Protein 3DCN (pdb70)

Nearest PDB structures (foldseek):
  3dd5-assembly1_A  TM=9.897E-01  e=7.662E-35  Colletotrichum gloeosporioides
  3dea-assembly1_A  TM=1.000E+00  e=1.305E-34  Colletotrichum gloeosporioides
  3dea-assembly2_B  TM=9.891E-01  e=1.230E-34  Colletotrichum gloeosporioides
  1cug-assembly1_A  TM=9.713E-01  e=1.271E-25  Fusarium vanettenii
  1xzc-assembly1_A  TM=9.684E-01  e=2.584E-25  Fusarium vanettenii

GO terms:
  GO:0005576 extracellular region (C, IDA)
  GO:0050525 cutinase activity (F, IDA)

Secondary structure (P-SEA, 3-state):
ccccccccccccccccccccbbbbbbbcccccccccccaaaaaaaaaaaacccccbbbbccccccccccccccccccccaaaaaaaaaaaaaaaaacccbbbbbcccaaaaaaaaaaaaaccaaaaaaccbbbbccccccccccccccccccccbbbbbccccccccccccccccccccccccccaaaaaaaaac

Sequence (195 aa):
DPQSSTRNELETGSSSACPKVIYIFARASTEPGNMGISAGPIVADALERIYGANDVWVQGVGGPYLADLASNFLPDGTSSAAINEARRLFTLANTKCPNAAIVSGGYSQGTAVMAGSISGLSTTIKNQIKGVVLFGYTKNLQNLGRIPNFETSKTEVYCDIADAVCYGTLFILPAHFLYQTDAAVAAPRFLQARI

Radius of gyration: 14.81 Å; Cα contacts (8 Å, |Δi|>4): 423; chains: 1; bounding box: 38×30×38 Å

Foldseek 3Di:
DDFDLAFAQLVPPALVQAAQEEEEEQEAAPADYQQRGALRVLLVVLQCVVRNPSRYRRHGQDDPQPNHDVQCQPPLRHDPSSLVSVLVSLVSCCVSPVNHQYEYEYARSRLSSVLSNLLPDDPSSLVSHQAYEYHLNLCCVVCVNDRHPHDPLRYYYHDDPVRCSNPPDRDDRDPDDDCRCVSNPVRSVSRVVRD

Solvent-accessible surface area: 8174 Å² total

CATH classification: 3.40.50.1820

Organism: Colletotrichum gloeosporioides (NCBI:txid474922)

B-factor: mean 21.36, std 6.57, range [8.34, 42.8]

InterPro domains:
  IPR000675 Cutinase/acetylxylan esterase [PF01083] (45-222)
  IPR000675 Cutinase/acetylxylan esterase [SM01110] (44-223)
  IPR011150 Cutinase, monofunctional [PR00129] (66-76)
  IPR011150 Cutinase, monofunctional [PR00129] (84-101)
  IPR011150 Cutinase, monofunctional [PR00129] (102-122)
  IPR011150 Cutinase, monofunctional [PR00129] (123-142)
  IPR011150 Cutinase, monofunctional [PR00129] (185-210)
  IPR011150 Cutinase, monofunctional [PTHR48250] (20-223)
  IPR029058 Alpha/Beta hydrolase fold [G3DSA:3.40.50.1820] (25-224)
  IPR029058 Alpha/Beta hydrolase fold [SSF53474] (34-223)
  IPR043579 Cutinase, aspartate and histidine active sites [PS00931] (187-204)
  IPR043580 Cutinase, serine active site [PS00155] (126-138)

Structure (mmCIF, N/CA/C/O backbone):
data_3DCN
#
_entry.id   3DCN
#
_cell.length_a   60.00
_cell.length_b   60.00
_cell.length_c   86.41
_cell.angle_alpha   90.00
_cell.angle_beta   90.00
_cell.angle_gamma   90.00
#
_symmetry.space_group_name_H-M   'P 41 21 2'
#
loop_
_entity.id
_entity.type
_entity.pdbx_description
1 polymer Cutinase
2 water water
#
loop_
_atom_site.group_PDB
_atom_site.id
_atom_site.type_symbol
_atom_site.label_atom_id
_atom_site.label_alt_id
_atom_site.label_comp_id
_atom_site.label_asym_id
_atom_site.label_entity_id
_atom_site.label_seq_id
_atom_site.pdbx_PDB_ins_code
_atom_site.Cartn_x
_atom_site.Cartn_y
_atom_site.Cartn_z
_atom_site.occupancy
_atom_site.B_iso_or_equiv
_atom_site.auth_seq_id
_atom_site.auth_comp_id
_atom_site.auth_asym_id
_atom_site.auth_atom_id
_atom_site.pdbx_PDB_model_num
ATOM 1 N N . ASP A 1 6 ? 3.179 -24.622 18.058 1.00 21.93 29 ASP A N 1
ATOM 2 C CA . ASP A 1 6 ? 4.399 -23.751 17.967 1.00 22.98 29 ASP A CA 1
ATOM 3 C C . ASP A 1 6 ? 4.094 -22.292 17.616 1.00 23.28 29 ASP A C 1
ATOM 4 O O . ASP A 1 6 ? 3.320 -22.046 16.691 1.00 21.13 29 ASP A O 1
ATOM 9 N N . PRO A 1 7 ? 4.777 -21.331 18.290 1.00 23.54 30 PRO A N 1
ATOM 10 C CA . PRO A 1 7 ? 4.671 -19.944 17.873 1.00 24.83 30 PRO A CA 1
ATOM 11 C C . PRO A 1 7 ? 4.987 -19.795 16.378 1.00 25.51 30 PRO A C 1
ATOM 12 O O . PRO A 1 7 ? 5.872 -20.482 15.874 1.00 25.97 30 PRO A O 1
ATOM 16 N N . GLN A 1 8 ? 4.241 -18.953 15.667 1.00 25.01 31 GLN A N 1
ATOM 17 C CA . GLN A 1 8 ? 4.498 -18.734 14.243 1.00 26.06 31 GLN A CA 1
ATOM 18 C C . GLN A 1 8 ? 5.112 -17.348 14.100 1.00 26.37 31 GLN A C 1
ATOM 19 O O . GLN A 1 8 ? 4.476 -16.335 14.397 1.00 29.40 31 GLN A O 1
ATOM 25 N N . SER A 1 9 ? 6.372 -17.282 13.730 1.00 24.79 32 SER A N 1
ATOM 26 C CA . SER A 1 9 ? 7.005 -15.972 13.646 1.00 23.46 32 SER A CA 1
ATOM 27 C C . SER A 1 9 ? 7.290 -15.737 12.183 1.00 21.05 32 SER A C 1
ATOM 28 O O . SER A 1 9 ? 8.152 -16.413 11.605 1.00 19.36 32 SER A O 1
ATOM 31 N N . SER A 1 10 ? 6.498 -14.854 11.575 1.00 17.36 33 SER A N 1
ATOM 32 C CA . SER A 1 10 ? 6.714 -14.485 10.185 1.00 18.09 33 SER A CA 1
ATOM 33 C C . SER A 1 10 ? 7.967 -13.608 9.985 1.00 17.46 33 SER A C 1
ATOM 34 O O . SER A 1 10 ? 8.359 -13.379 8.869 1.00 17.24 33 SER A O 1
ATOM 37 N N . THR A 1 11 ? 8.579 -13.105 11.057 1.00 18.09 34 THR A N 1
ATOM 38 C CA . THR A 1 11 ? 9.814 -12.308 10.890 1.00 19.81 34 THR A CA 1
ATOM 39 C C . THR A 1 11 ? 10.868 -12.938 11.771 1.00 20.79 34 THR A C 1
ATOM 40 O O . THR A 1 11 ? 10.693 -13.062 13.015 1.00 20.73 34 THR A O 1
ATOM 44 N N . ARG A 1 12 ? 11.922 -13.406 11.116 1.00 19.93 35 ARG A N 1
ATOM 45 C CA . ARG A 1 12 ? 13.018 -14.071 11.815 1.00 20.06 35 ARG A CA 1
ATOM 46 C C . ARG A 1 12 ? 14.286 -13.400 11.341 1.00 21.19 35 ARG A C 1
ATOM 47 O O . ARG A 1 12 ? 14.546 -13.285 10.123 1.00 20.07 35 ARG A O 1
ATOM 55 N N . ASN A 1 13 ? 15.064 -12.919 12.306 1.00 21.50 36 ASN A N 1
ATOM 56 C CA . ASN A 1 13 ? 16.268 -12.145 11.981 1.00 22.37 36 ASN A CA 1
ATOM 57 C C . ASN A 1 13 ? 17.533 -12.573 12.755 1.00 23.10 36 ASN A C 1
ATOM 58 O O . ASN A 1 13 ? 18.400 -11.760 13.066 1.00 22.65 36 ASN A O 1
ATOM 63 N N . GLU A 1 14 ? 17.630 -13.872 13.014 1.00 24.52 37 GLU A N 1
ATOM 64 C CA . GLU A 1 14 ? 18.641 -14.451 13.902 1.00 24.53 37 GLU A CA 1
ATOM 65 C C . GLU A 1 14 ? 20.079 -14.452 13.367 1.00 24.65 37 GLU A C 1
ATOM 66 O O . GLU A 1 14 ? 21.028 -14.530 14.162 1.00 25.52 37 GLU A O 1
ATOM 72 N N . LEU A 1 15 ? 20.236 -14.373 12.040 1.00 23.05 38 LEU A N 1
ATOM 73 C CA . LEU A 1 15 ? 21.514 -14.127 11.412 1.00 22.22 38 LEU A CA 1
ATOM 74 C C . LEU A 1 15 ? 21.916 -12.672 11.508 1.00 24.23 38 LEU A C 1
ATOM 75 O O . LEU A 1 15 ? 23.063 -12.357 11.829 1.00 24.04 38 LEU A O 1
ATOM 80 N N . GLU A 1 16 ? 20.975 -11.793 11.153 1.00 25.02 39 GLU A N 1
ATOM 81 C CA . GLU A 1 16 ? 21.121 -10.348 11.258 1.00 27.22 39 GLU A CA 1
ATOM 82 C C . GLU A 1 16 ? 21.626 -9.908 12.647 1.00 26.68 39 GLU A C 1
ATOM 83 O O . GLU A 1 16 ? 22.581 -9.144 12.767 1.00 27.38 39 GLU A O 1
ATOM 89 N N . THR A 1 17 ? 20.986 -10.424 13.685 1.00 27.40 40 THR A N 1
ATOM 90 C CA . THR A 1 17 ? 21.259 -10.017 15.056 1.00 28.28 40 THR A CA 1
ATOM 91 C C . THR A 1 17 ? 22.255 -10.947 15.753 1.00 28.78 40 THR A C 1
ATOM 92 O O . THR A 1 17 ? 22.754 -10.628 16.822 1.00 29.00 40 THR A O 1
ATOM 96 N N . GLY A 1 18 ? 22.552 -12.083 15.137 1.00 27.50 41 GLY A N 1
ATOM 97 C CA . GLY A 1 18 ? 23.502 -13.036 15.701 1.00 27.17 41 GLY A CA 1
ATOM 98 C C . GLY A 1 18 ? 24.926 -12.522 15.869 1.00 26.97 41 GLY A C 1
ATOM 99 O O . GLY A 1 18 ? 25.426 -11.732 15.071 1.00 26.39 41 GLY A O 1
ATOM 100 N N . SER A 1 19 ? 25.568 -13.016 16.914 1.00 27.23 42 SER A N 1
ATOM 101 C CA . SER A 1 19 ? 26.906 -12.634 17.311 1.00 28.08 42 SER A CA 1
ATOM 102 C C . SER A 1 19 ? 27.912 -13.688 16.814 1.00 28.24 42 SER A C 1
ATOM 103 O O . SER A 1 19 ? 27.713 -14.880 17.028 1.00 27.69 42 SER A O 1
ATOM 106 N N . SER A 1 20 ? 28.971 -13.235 16.140 1.00 28.74 43 SER A N 1
ATOM 107 C CA . SER 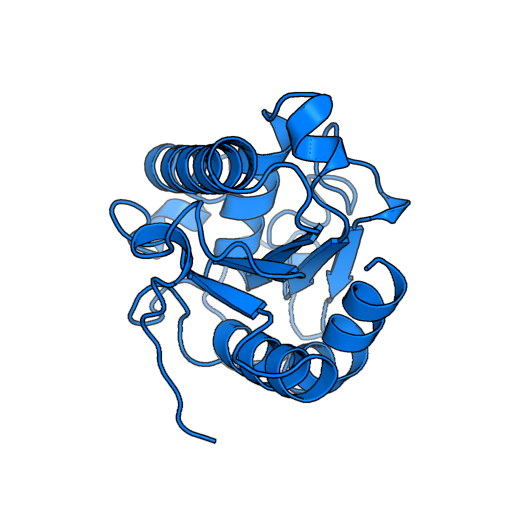A 1 20 ? 30.081 -14.105 15.719 1.00 30.72 43 SER A CA 1
ATOM 108 C C . SER A 1 20 ? 30.804 -14.746 16.907 1.00 31.10 43 SER A C 1
ATOM 109 O O . SER A 1 20 ? 31.723 -15.546 16.725 1.00 31.90 43 SER A O 1
ATOM 112 N N . SER A 1 21 ? 30.379 -14.388 18.119 1.00 32.03 44 SER A N 1
ATOM 113 C CA . SER A 1 21 ? 30.833 -15.065 19.332 1.00 32.73 44 SER A CA 1
ATOM 114 C C . SER A 1 21 ? 29.900 -16.209 19.719 1.00 32.36 44 SER A C 1
ATOM 115 O O . SER A 1 21 ? 30.262 -17.036 20.541 1.00 35.12 44 SER A O 1
ATOM 118 N N . ALA A 1 22 ? 28.703 -16.265 19.139 1.00 31.49 45 ALA A N 1
ATOM 119 C CA . ALA A 1 22 ? 27.761 -17.365 19.430 1.00 29.85 45 ALA A CA 1
ATOM 120 C C . ALA A 1 22 ? 27.262 -18.124 18.181 1.00 28.51 45 ALA A C 1
ATOM 121 O O . ALA A 1 22 ? 26.106 -18.519 18.132 1.00 29.33 45 ALA A O 1
ATOM 123 N N . CYS A 1 23 ? 28.134 -18.365 17.209 1.00 27.45 46 CYS A N 1
ATOM 124 C CA . CYS A 1 23 ? 27.758 -19.116 15.996 1.00 26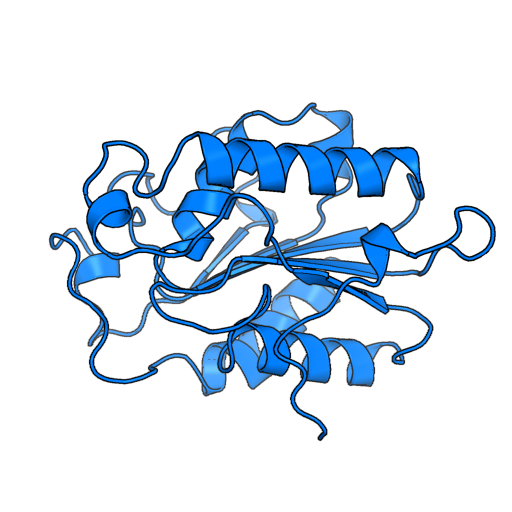.55 46 CYS A CA 1
ATOM 125 C C . CYS A 1 23 ? 27.066 -20.456 16.277 1.00 26.32 46 CYS A C 1
ATOM 126 O O . CYS A 1 23 ? 27.598 -21.295 17.042 1.00 26.78 46 CYS A O 1
ATOM 129 N N . PRO A 1 24 ? 25.910 -20.676 15.625 1.00 24.79 47 PRO A N 1
ATOM 130 C CA . PRO A 1 24 ? 25.111 -21.886 15.783 1.00 24.38 47 PRO A CA 1
ATOM 131 C C . PRO A 1 24 ? 25.669 -23.008 14.897 1.00 25.26 47 PRO A C 1
ATOM 132 O O . PRO A 1 24 ? 26.527 -22.720 14.033 1.00 24.56 47 PRO A O 1
ATOM 136 N N . LYS A 1 25 ? 25.182 -24.246 15.090 1.00 23.45 48 LYS A N 1
ATOM 137 C CA . LYS A 1 25 ? 25.525 -25.352 14.214 1.00 24.47 48 LYS A CA 1
ATOM 138 C C . LYS A 1 25 ? 24.919 -25.155 12.812 1.00 24.11 48 LYS A C 1
ATOM 139 O O . LYS A 1 25 ? 25.569 -25.468 11.797 1.00 22.95 48 LYS A O 1
ATOM 145 N N . VAL A 1 26 ? 23.684 -24.649 12.777 1.00 23.08 49 VAL A N 1
ATOM 146 C CA . VAL A 1 26 ? 22.929 -24.487 11.527 1.00 22.68 49 VAL A CA 1
ATOM 147 C C . VAL A 1 26 ? 22.456 -23.043 11.374 1.00 22.95 49 VAL A C 1
ATOM 148 O O . VAL A 1 26 ? 21.959 -22.448 12.319 1.00 24.59 49 VAL A O 1
ATOM 152 N N . ILE A 1 27 ? 22.647 -22.473 10.182 1.00 22.54 50 ILE A N 1
ATOM 153 C CA . ILE A 1 27 ? 22.035 -21.215 9.801 1.00 20.87 50 ILE A CA 1
ATOM 154 C C . ILE A 1 27 ? 20.987 -21.536 8.712 1.00 20.31 50 ILE A C 1
ATOM 155 O O . ILE A 1 27 ? 21.329 -22.163 7.695 1.00 17.80 50 ILE A O 1
ATOM 160 N N . TYR A 1 28 ? 19.719 -21.145 8.943 1.00 18.46 51 TYR A N 1
ATOM 161 C CA . TYR A 1 28 ? 18.637 -21.489 8.019 1.00 17.39 51 TYR A CA 1
ATOM 162 C C . TYR A 1 28 ? 18.061 -20.225 7.393 1.00 16.86 51 TYR A C 1
ATOM 163 O O . TYR A 1 28 ? 17.416 -19.401 8.072 1.00 14.61 51 TYR A O 1
ATOM 172 N N . ILE A 1 29 ? 18.331 -20.061 6.103 1.00 14.74 52 ILE A N 1
ATOM 173 C CA . ILE A 1 29 ? 17.857 -18.877 5.397 1.00 14.66 52 ILE A CA 1
ATOM 174 C C . ILE A 1 29 ? 16.663 -19.192 4.483 1.00 13.60 52 ILE A C 1
ATOM 175 O O . ILE A 1 29 ? 16.752 -20.107 3.681 1.00 14.58 52 ILE A O 1
ATOM 180 N N . PHE A 1 30 ? 15.598 -18.372 4.510 1.00 12.98 53 PHE A N 1
ATOM 181 C CA . PHE A 1 30 ? 14.376 -18.703 3.776 1.00 13.80 53 PHE A CA 1
ATOM 182 C C . PHE A 1 30 ? 13.755 -17.495 3.049 1.00 13.78 53 PHE A C 1
ATOM 183 O O . PHE A 1 30 ? 13.677 -16.418 3.617 1.00 12.38 53 PHE A O 1
ATOM 191 N N . ALA A 1 31 ? 13.360 -17.709 1.784 1.00 11.29 54 ALA A N 1
ATOM 192 C CA . ALA A 1 31 ? 12.640 -16.727 0.978 1.00 11.67 54 ALA A CA 1
ATOM 193 C C . ALA A 1 31 ? 11.188 -17.138 0.724 1.00 12.50 54 ALA A C 1
ATOM 194 O O . ALA A 1 31 ? 10.880 -18.192 0.111 1.00 11.38 54 ALA A O 1
ATOM 196 N N . ARG A 1 32 ? 10.276 -16.271 1.170 1.00 12.82 55 ARG A N 1
ATOM 197 C CA . ARG A 1 32 ? 8.848 -16.585 1.181 1.00 12.19 55 ARG A CA 1
ATOM 198 C C . ARG A 1 32 ? 8.192 -16.426 -0.207 1.00 14.32 55 ARG A C 1
ATOM 199 O O . ARG A 1 32 ? 8.801 -15.921 -1.169 1.00 13.87 55 ARG A O 1
ATOM 207 N N . ALA A 1 33 ? 6.929 -16.824 -0.278 1.00 13.63 56 ALA A N 1
ATOM 208 C CA . ALA A 1 33 ? 6.144 -16.705 -1.498 1.00 15.05 56 ALA A CA 1
ATOM 209 C C . ALA A 1 33 ? 5.534 -15.302 -1.607 1.00 15.21 56 ALA A C 1
ATOM 210 O O . ALA A 1 33 ? 5.497 -14.561 -0.614 1.00 15.73 56 ALA A O 1
ATOM 212 N N . SER A 1 34 ? 5.112 -14.932 -2.824 1.00 15.37 57 SER A N 1
ATOM 213 C CA . SER A 1 34 ? 4.339 -13.709 -3.087 1.00 16.67 57 SER A CA 1
ATOM 214 C C . SER A 1 34 ? 3.197 -13.512 -2.102 1.00 16.98 57 SER A C 1
ATOM 215 O O . SER A 1 34 ? 2.382 -14.448 -1.864 1.00 16.06 57 SER A O 1
ATOM 218 N N . THR A 1 35 ? 3.128 -12.299 -1.544 1.00 19.27 58 THR A N 1
ATOM 219 C CA . THR A 1 35 ? 2.019 -11.854 -0.632 1.00 17.82 58 THR A CA 1
ATOM 220 C C . THR A 1 35 ? 2.180 -12.260 0.822 1.00 17.28 58 THR A C 1
ATOM 221 O O . THR A 1 35 ? 1.453 -11.748 1.692 1.00 16.26 58 THR A O 1
ATOM 225 N N . GLU A 1 36 ? 3.113 -13.173 1.098 1.00 14.07 59 GLU A N 1
ATOM 226 C CA . GLU A 1 36 ? 3.368 -13.593 2.457 1.00 15.19 59 GLU A CA 1
ATOM 227 C C . GLU A 1 36 ? 3.986 -12.485 3.279 1.00 14.49 59 GLU A C 1
ATOM 228 O O . GLU A 1 36 ? 4.861 -11.748 2.763 1.00 15.29 59 GLU A O 1
ATOM 234 N N . PRO A 1 37 ? 3.547 -12.369 4.560 1.00 16.28 60 PRO A N 1
ATOM 235 C CA . PRO A 1 37 ? 4.068 -11.382 5.527 1.00 17.41 60 PRO A CA 1
ATOM 236 C C . PRO A 1 37 ? 5.478 -11.652 6.043 1.00 17.01 60 PRO A C 1
ATOM 237 O O . PRO A 1 37 ? 5.985 -12.775 5.951 1.00 16.87 60 PRO A O 1
ATOM 241 N N . GLY A 1 38 ? 6.117 -10.597 6.562 1.00 18.08 61 GLY A N 1
ATOM 242 C CA . GLY A 1 38 ? 7.409 -10.723 7.185 1.00 15.91 61 GLY A CA 1
ATOM 243 C C . GLY A 1 38 ? 8.494 -11.072 6.191 1.00 15.89 61 GLY A C 1
ATOM 244 O O . GLY A 1 38 ? 8.444 -10.644 5.051 1.00 17.28 61 GLY A O 1
ATOM 245 N N . ASN A 1 39 ? 9.474 -11.835 6.651 1.00 15.91 62 ASN A N 1
ATOM 246 C CA . ASN A 1 39 ? 10.602 -12.300 5.816 1.00 16.07 62 ASN A CA 1
ATOM 247 C C . ASN A 1 39 ? 10.633 -13.832 5.759 1.00 15.85 62 ASN A C 1
ATOM 248 O O . ASN A 1 39 ? 11.357 -14.424 4.950 1.00 16.55 62 ASN A O 1
ATOM 253 N N . MET A 1 40 ? 9.740 -14.456 6.539 1.00 15.52 63 MET A N 1
ATOM 254 C CA . MET A 1 40 ? 9.556 -15.912 6.507 1.00 14.69 63 MET A CA 1
ATOM 255 C C . MET A 1 40 ? 8.245 -16.360 5.861 1.00 14.20 63 MET A C 1
ATOM 256 O O . MET A 1 40 ? 8.113 -17.524 5.494 1.00 14.56 63 MET A O 1
ATOM 261 N N . GLY A 1 41 ? 7.279 -15.453 5.726 1.00 15.04 64 GLY A N 1
ATOM 262 C CA . GLY A 1 41 ? 5.938 -15.894 5.368 1.00 16.04 64 GLY A CA 1
ATOM 263 C C . GLY A 1 41 ? 5.319 -16.714 6.510 1.00 16.57 64 GLY A C 1
ATOM 264 O O . GLY A 1 41 ? 5.801 -16.686 7.664 1.00 18.71 64 GLY A O 1
ATOM 265 N N . ILE A 1 42 ? 4.282 -17.458 6.186 1.00 16.61 65 ILE A N 1
ATOM 266 C CA . ILE A 1 42 ? 3.466 -18.164 7.181 1.00 18.86 65 ILE A CA 1
ATOM 267 C C . ILE A 1 42 ? 3.126 -19.603 6.813 1.00 18.62 65 ILE A C 1
ATOM 268 O O . ILE A 1 42 ? 2.238 -20.235 7.425 1.00 19.98 65 ILE A O 1
ATOM 273 N N . SER A 1 43 ? 3.819 -20.146 5.816 1.00 17.54 66 SER A N 1
ATOM 274 C CA . SER A 1 43 ? 3.575 -21.514 5.427 1.00 15.86 66 SER A CA 1
ATOM 275 C C . SER A 1 43 ? 4.904 -22.321 5.493 1.00 14.93 66 SER A C 1
ATOM 276 O O . SER A 1 43 ? 5.396 -22.629 6.570 1.00 13.57 66 SER A O 1
ATOM 279 N N . ALA A 1 44 ? 5.496 -22.632 4.354 1.00 12.07 67 ALA A N 1
ATOM 280 C CA . ALA A 1 44 ? 6.695 -23.491 4.333 1.00 13.53 67 ALA A CA 1
ATOM 281 C C . ALA A 1 44 ? 7.871 -22.971 5.218 1.00 13.66 67 ALA A C 1
ATOM 282 O O . ALA A 1 44 ? 8.546 -23.731 5.958 1.00 13.77 67 ALA A O 1
ATOM 284 N N . GLY A 1 45 ? 8.092 -21.663 5.173 1.00 14.61 68 GLY A N 1
ATOM 285 C CA . GLY A 1 45 ? 9.129 -20.976 5.964 1.00 14.81 68 GLY A CA 1
ATOM 286 C C . GLY A 1 45 ? 9.173 -21.389 7.434 1.00 15.97 68 GLY A C 1
ATOM 287 O O . GLY A 1 45 ? 10.161 -21.976 7.892 1.00 16.25 68 GLY A O 1
ATOM 288 N N . PRO A 1 46 ? 8.144 -21.040 8.193 1.00 17.08 69 PRO A N 1
ATOM 289 C CA . PRO A 1 46 ? 8.111 -21.465 9.595 1.00 18.03 69 PRO A CA 1
ATOM 290 C C . PRO A 1 46 ? 7.938 -22.954 9.857 1.00 18.04 69 PRO A C 1
ATOM 291 O O . PRO A 1 46 ? 8.409 -23.433 10.900 1.00 18.36 69 PRO A O 1
ATOM 295 N N . ILE A 1 47 ? 7.277 -23.680 8.948 1.00 19.25 70 ILE A N 1
ATOM 296 C CA . ILE A 1 47 ? 7.132 -25.124 9.101 1.00 18.78 70 ILE A CA 1
ATOM 297 C C . ILE A 1 47 ? 8.499 -25.767 9.097 1.00 18.81 70 ILE A C 1
ATOM 298 O O . ILE A 1 47 ? 8.816 -26.586 10.000 1.00 18.51 70 ILE A O 1
ATOM 303 N N . VAL A 1 48 ? 9.319 -25.393 8.097 1.00 18.83 71 VAL A N 1
ATOM 304 C CA . VAL A 1 48 ? 10.708 -25.821 8.049 1.00 18.43 71 VAL A CA 1
ATOM 305 C C . VAL A 1 48 ? 11.489 -25.296 9.232 1.00 19.22 71 VAL A C 1
ATOM 306 O O . VAL A 1 48 ? 12.250 -26.057 9.824 1.00 20.40 71 VAL A O 1
ATOM 310 N N . ALA A 1 49 ? 11.283 -24.039 9.613 1.00 20.09 72 ALA A N 1
ATOM 311 C CA . ALA A 1 49 ? 11.952 -23.441 10.814 1.00 21.01 72 ALA A CA 1
ATOM 312 C C . ALA A 1 49 ? 11.712 -24.266 12.066 1.00 23.00 72 ALA A C 1
AT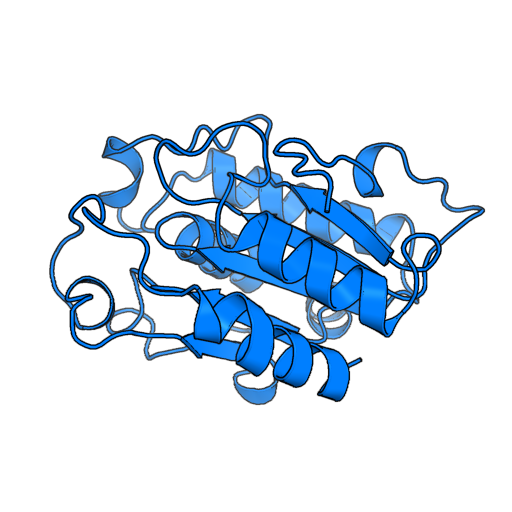OM 313 O O . ALA A 1 49 ? 12.663 -24.653 12.761 1.00 24.77 72 ALA A O 1
ATOM 315 N N . ASP A 1 50 ? 10.440 -24.546 12.328 1.00 25.38 73 ASP A N 1
ATOM 316 C CA . ASP A 1 50 ? 10.028 -25.372 13.482 1.00 27.15 73 ASP A CA 1
ATOM 317 C C . ASP A 1 50 ? 10.626 -26.776 13.424 1.00 27.20 73 ASP A C 1
ATOM 318 O O . ASP A 1 50 ? 11.204 -27.247 14.408 1.00 27.52 73 ASP A O 1
ATOM 323 N N . ALA A 1 51 ? 10.516 -27.411 12.258 1.00 27.68 74 ALA A N 1
ATOM 324 C CA . ALA A 1 51 ? 10.996 -28.771 12.036 1.00 28.58 74 ALA A CA 1
ATOM 325 C C . ALA A 1 51 ? 12.486 -28.931 12.310 1.00 28.55 74 ALA A C 1
ATOM 326 O O . ALA A 1 51 ? 12.879 -29.896 12.960 1.00 28.02 74 ALA A O 1
ATOM 328 N N . LEU A 1 52 ? 13.299 -27.974 11.829 1.00 29.17 75 LEU A N 1
ATOM 329 C CA . LEU A 1 52 ? 14.742 -27.929 12.104 1.00 29.25 75 LEU A CA 1
ATOM 330 C C . LEU A 1 52 ? 15.092 -27.613 13.566 1.00 29.94 75 LEU A C 1
ATOM 331 O O . LEU A 1 52 ? 16.033 -28.187 14.107 1.00 29.18 75 LEU A O 1
ATOM 336 N N . GLU A 1 53 ? 14.359 -26.687 14.177 1.00 31.04 76 GLU A N 1
ATOM 337 C CA . GLU A 1 53 ? 14.624 -26.263 15.565 1.00 32.84 76 GLU A CA 1
ATOM 338 C C . GLU A 1 53 ? 14.327 -27.376 16.550 1.00 33.48 76 GLU A C 1
ATOM 339 O O . GLU A 1 53 ? 14.865 -27.384 17.653 1.00 34.63 76 GLU A O 1
ATOM 345 N N . ARG A 1 54 ? 13.501 -28.330 16.134 1.00 35.04 77 ARG A N 1
ATOM 346 C CA . ARG A 1 54 ? 13.182 -29.478 16.960 1.00 37.07 77 ARG A CA 1
ATOM 347 C C . ARG A 1 54 ? 14.064 -30.686 16.636 1.00 37.96 77 ARG A C 1
ATOM 348 O O . ARG A 1 54 ? 14.070 -31.677 17.380 1.00 38.55 77 ARG A O 1
ATOM 356 N N . ILE A 1 55 ? 14.795 -30.617 15.522 1.00 38.14 78 ILE A N 1
ATOM 357 C CA . ILE A 1 55 ? 15.861 -31.586 15.276 1.00 37.97 78 ILE A CA 1
ATOM 358 C C . ILE A 1 55 ? 17.132 -31.205 16.067 1.00 37.77 78 ILE A C 1
ATOM 359 O O . ILE A 1 55 ? 17.761 -32.081 16.649 1.00 38.53 78 ILE A O 1
ATOM 364 N N . TYR A 1 56 ? 17.467 -29.912 16.132 1.00 37.36 79 TYR A N 1
ATOM 365 C CA . TYR A 1 56 ? 18.764 -29.441 16.670 1.00 36.68 79 TYR A CA 1
ATOM 366 C C . TYR A 1 56 ? 18.703 -28.472 17.862 1.00 38.17 79 TYR A C 1
ATOM 367 O O . TYR A 1 56 ? 19.754 -28.048 18.365 1.00 38.09 79 TYR A O 1
ATOM 376 N N . GLY A 1 57 ? 17.492 -28.103 18.293 1.00 38.05 80 GLY A N 1
ATOM 377 C CA . GLY A 1 57 ? 17.316 -27.074 19.307 1.00 38.04 80 GLY A CA 1
ATOM 378 C C . GLY A 1 57 ? 17.358 -25.655 18.767 1.00 38.54 80 GLY A C 1
ATOM 379 O O . GLY A 1 57 ? 18.239 -25.300 17.974 1.00 38.63 80 GLY A O 1
ATOM 380 N N . ALA A 1 58 ? 16.408 -24.833 19.207 1.00 37.48 81 ALA A N 1
ATOM 381 C CA . ALA A 1 58 ? 16.305 -23.444 18.760 1.00 37.04 81 ALA A CA 1
ATOM 382 C C . ALA A 1 58 ? 17.595 -22.647 18.950 1.00 35.95 81 ALA A C 1
ATOM 383 O O . ALA A 1 58 ? 17.879 -21.727 18.189 1.00 35.02 81 ALA A O 1
ATOM 385 N N . ASN A 1 59 ? 18.374 -23.019 19.967 1.00 35.71 82 ASN A N 1
ATOM 386 C CA . ASN A 1 59 ? 19.665 -22.370 20.266 1.00 35.01 82 ASN A CA 1
ATOM 387 C C . ASN A 1 59 ? 20.770 -22.634 19.223 1.00 33.84 82 ASN A C 1
ATOM 388 O O . ASN A 1 59 ? 21.643 -21.779 18.986 1.00 34.39 82 ASN A O 1
ATOM 393 N N . ASP A 1 60 ? 20.693 -23.809 18.598 1.00 32.43 83 ASP A N 1
ATOM 394 C CA . ASP A 1 60 ? 21.703 -24.304 17.665 1.00 30.80 83 ASP A CA 1
ATOM 395 C C . ASP A 1 60 ? 21.271 -24.152 16.162 1.00 28.88 83 ASP A C 1
ATOM 396 O O . ASP A 1 60 ? 21.837 -24.798 15.271 1.00 26.04 83 ASP A O 1
ATOM 401 N N . VAL A 1 61 ? 20.273 -23.297 15.920 1.00 26.47 84 VAL A N 1
ATOM 402 C CA . VAL A 1 61 ? 19.806 -22.938 14.577 1.00 27.05 84 VAL A CA 1
ATOM 403 C C . VAL A 1 61 ? 19.541 -21.442 14.573 1.00 26.41 84 VAL A C 1
ATOM 404 O O . VAL A 1 61 ? 18.848 -20.958 15.456 1.00 28.11 84 VAL A O 1
ATOM 408 N N . TRP A 1 62 ? 20.129 -20.695 13.634 1.00 24.59 85 TRP A N 1
ATOM 409 C CA . TRP A 1 62 ? 19.713 -19.314 13.385 1.00 23.65 85 TRP A CA 1
ATOM 410 C C . TRP A 1 62 ? 18.739 -19.349 12.216 1.00 23.84 85 TRP A C 1
ATOM 411 O O . TRP A 1 62 ? 19.033 -19.954 11.179 1.00 24.64 85 TRP A O 1
ATOM 422 N N . VAL A 1 63 ? 17.573 -18.734 12.407 1.00 22.70 86 VAL A N 1
ATOM 423 C CA . VAL A 1 63 ? 16.543 -18.694 11.378 1.00 21.04 86 VAL A CA 1
ATOM 424 C C . VAL A 1 63 ? 16.502 -17.280 10.833 1.00 19.87 86 VAL A C 1
ATOM 425 O O . VAL A 1 63 ? 16.321 -16.318 11.595 1.00 20.84 86 VAL A O 1
ATOM 429 N N . GLN A 1 64 ? 16.677 -17.160 9.514 1.00 17.46 87 GLN A N 1
ATOM 430 C CA . GLN A 1 64 ? 16.746 -15.873 8.861 1.00 16.46 87 GLN A CA 1
ATOM 431 C C . GLN A 1 64 ? 15.831 -15.826 7.626 1.00 15.79 87 GLN A C 1
ATOM 432 O O . GLN A 1 64 ? 15.946 -16.654 6.750 1.00 14.70 87 GLN A O 1
ATOM 438 N N . GLY A 1 65 ? 14.898 -14.876 7.596 1.00 13.79 88 GLY A N 1
ATOM 439 C CA . GLY A 1 65 ? 14.219 -14.537 6.365 1.00 12.64 88 GLY A CA 1
ATOM 440 C C . GLY A 1 65 ? 14.936 -13.560 5.434 1.00 13.52 88 GLY A C 1
ATOM 441 O O . GLY A 1 65 ? 15.821 -12.763 5.839 1.00 12.60 88 GLY A O 1
ATOM 442 N N . VAL A 1 66 ? 14.585 -13.648 4.154 1.00 12.45 89 VAL A N 1
ATOM 443 C CA . VAL A 1 66 ? 15.073 -12.731 3.144 1.00 9.67 89 VAL A CA 1
ATOM 444 C C . VAL A 1 66 ? 14.000 -11.643 3.091 1.00 11.78 89 VAL A C 1
ATOM 445 O O . VAL A 1 66 ? 12.977 -11.840 2.491 1.00 12.33 89 VAL A O 1
ATOM 449 N N . GLY A 1 67 ? 14.230 -10.538 3.794 1.00 14.48 90 GLY A N 1
ATOM 450 C CA . GLY A 1 67 ? 13.293 -9.417 3.831 1.00 16.60 90 GLY A CA 1
ATOM 451 C C . GLY A 1 67 ? 13.912 -8.232 3.138 1.00 19.07 90 GLY A C 1
ATOM 452 O O . GLY A 1 67 ? 14.462 -8.354 2.034 1.00 18.06 90 GLY A O 1
ATOM 453 N N . GLY A 1 68 ? 13.829 -7.077 3.805 1.00 22.93 91 GLY A N 1
ATOM 454 C CA . GLY A 1 68 ? 14.295 -5.796 3.270 1.00 23.35 91 GLY A CA 1
ATOM 455 C C . GLY A 1 68 ? 13.679 -5.616 1.897 1.00 24.67 91 GLY A C 1
ATOM 456 O O . GLY A 1 68 ? 12.453 -5.698 1.760 1.00 25.29 91 GLY A O 1
ATOM 457 N N . PRO A 1 69 ? 14.538 -5.490 0.854 1.00 24.47 92 PRO A N 1
ATOM 458 C CA . PRO A 1 69 ? 14.082 -5.194 -0.497 1.00 24.27 92 PRO A CA 1
ATOM 459 C C . PRO A 1 69 ? 13.349 -6.341 -1.229 1.00 22.89 92 PRO A C 1
ATOM 460 O O . PRO A 1 69 ? 12.678 -6.077 -2.240 1.00 22.09 92 PRO A O 1
ATOM 464 N N . TYR A 1 70 ? 13.450 -7.580 -0.745 1.00 20.35 93 TYR A N 1
ATOM 465 C CA . TYR A 1 70 ? 12.504 -8.624 -1.234 1.00 18.86 93 TYR A CA 1
ATOM 466 C C . TYR A 1 70 ? 11.060 -8.362 -0.752 1.00 17.83 93 TYR A C 1
ATOM 467 O O . TYR A 1 70 ? 10.680 -8.812 0.327 1.00 17.01 93 TYR A O 1
ATOM 476 N N . LEU A 1 71 ? 10.271 -7.666 -1.577 1.00 16.70 94 LEU A N 1
ATOM 477 C CA . LEU A 1 71 ? 8.909 -7.281 -1.217 1.00 18.41 94 LEU A CA 1
ATOM 478 C C . LEU A 1 71 ? 7.878 -8.397 -1.452 1.00 18.01 94 LEU A C 1
ATOM 479 O O . LEU A 1 71 ? 6.761 -8.297 -0.956 1.00 18.54 94 LEU A O 1
ATOM 484 N N . ALA A 1 72 ? 8.272 -9.457 -2.159 1.00 15.69 95 ALA A N 1
ATOM 485 C CA . ALA A 1 72 ? 7.359 -10.577 -2.533 1.00 17.93 95 ALA A CA 1
ATOM 486 C C . ALA A 1 72 ? 6.035 -10.128 -3.230 1.00 18.19 95 ALA A C 1
ATOM 487 O O . ALA A 1 72 ? 4.935 -10.613 -2.908 1.00 18.85 95 ALA A O 1
ATOM 489 N N . ASP A 1 73 ? 6.184 -9.240 -4.214 1.00 17.94 96 ASP A N 1
ATOM 490 C CA . ASP A 1 73 ? 5.048 -8.741 -5.006 1.00 20.65 96 ASP A CA 1
ATOM 491 C C . ASP A 1 73 ? 4.739 -9.651 -6.199 1.00 21.99 96 ASP A C 1
ATOM 492 O O . ASP A 1 73 ? 5.608 -10.449 -6.636 1.00 21.18 96 ASP A O 1
ATOM 497 N N . LEU A 1 74 ? 3.513 -9.533 -6.724 1.00 21.09 97 LEU A N 1
ATOM 498 C CA . LEU A 1 74 ? 3.072 -10.373 -7.822 1.00 22.33 97 LEU A CA 1
ATOM 499 C C . LEU A 1 74 ? 3.829 -10.095 -9.122 1.00 20.30 97 LEU A C 1
ATOM 500 O O . LEU A 1 74 ? 4.329 -11.031 -9.760 1.00 21.34 97 LEU A O 1
ATOM 505 N N . ALA A 1 75 ? 3.979 -8.820 -9.484 1.00 20.76 98 ALA A N 1
ATOM 506 C CA . ALA A 1 75 ? 4.617 -8.476 -10.767 1.00 18.56 98 ALA A CA 1
ATOM 507 C C . ALA A 1 75 ? 6.010 -9.102 -10.973 1.00 18.83 98 ALA A C 1
ATOM 508 O O . ALA A 1 75 ? 6.334 -9.518 -12.098 1.00 18.82 98 ALA A O 1
ATOM 510 N N . SER A 1 76 ? 6.824 -9.192 -9.912 1.00 17.74 99 SER A N 1
ATOM 511 C CA . SER A 1 76 ? 8.193 -9.715 -10.092 1.00 18.19 99 SER A CA 1
ATOM 512 C C . SER A 1 76 ? 8.311 -11.140 -10.589 1.00 17.81 99 SER A C 1
ATOM 513 O O . SER A 1 76 ? 9.334 -11.498 -11.168 1.00 19.09 99 SER A O 1
ATOM 516 N N . ASN A 1 77 ? 7.284 -11.965 -10.369 1.00 18.13 100 ASN A N 1
ATOM 517 C CA . ASN A 1 77 ? 7.281 -13.327 -10.869 1.00 18.08 100 ASN A CA 1
ATOM 518 C C . ASN A 1 77 ? 7.464 -13.429 -12.356 1.00 19.40 100 ASN A C 1
ATOM 519 O O . ASN A 1 77 ? 7.941 -14.448 -12.843 1.00 19.74 100 ASN A O 1
ATOM 524 N N . PHE A 1 78 ? 7.040 -12.386 -13.068 1.00 21.86 101 PHE A N 1
ATOM 525 C CA . PHE A 1 78 ? 6.998 -12.395 -14.529 1.00 22.57 101 PHE A CA 1
ATOM 526 C C . PHE A 1 78 ? 8.302 -11.973 -15.191 1.00 23.47 101 PHE A C 1
ATOM 527 O O . PHE A 1 78 ? 8.544 -12.312 -16.368 1.00 24.40 101 PHE A O 1
ATOM 535 N N . LEU A 1 79 ? 9.154 -11.278 -14.432 1.00 23.79 102 LEU A N 1
ATOM 536 C CA . LEU A 1 79 ? 10.491 -10.909 -14.908 1.00 22.70 102 LEU A CA 1
ATOM 537 C C . LEU A 1 79 ? 11.273 -12.175 -15.231 1.00 23.53 102 LEU A C 1
ATOM 538 O O . LEU A 1 79 ? 10.977 -13.271 -14.677 1.00 24.17 102 LEU A O 1
ATOM 543 N N . PRO A 1 80 ? 12.259 -12.061 -16.142 1.00 23.05 103 PRO A N 1
ATOM 544 C CA . PRO A 1 80 ? 13.062 -13.198 -16.651 1.00 22.23 103 PRO A CA 1
ATOM 545 C C . PRO A 1 80 ? 13.584 -14.117 -15.547 1.00 20.38 103 PRO A C 1
ATOM 546 O O . PRO A 1 80 ? 13.445 -15.332 -15.644 1.00 21.39 103 PRO A O 1
ATOM 550 N N . ASP A 1 81 ? 14.099 -13.535 -14.472 1.00 20.48 104 ASP A N 1
ATOM 551 C CA . ASP A 1 81 ? 14.623 -14.320 -13.363 1.00 20.52 104 ASP A CA 1
ATOM 552 C C . ASP A 1 81 ? 13.517 -14.905 -12.416 1.00 20.09 104 ASP A C 1
ATOM 553 O O . ASP A 1 81 ? 13.819 -15.744 -11.547 1.00 17.87 104 ASP A O 1
ATOM 558 N N . GLY A 1 82 ? 12.267 -14.459 -12.583 1.00 18.81 105 GLY A N 1
ATOM 559 C CA . GLY A 1 82 ? 11.145 -14.911 -11.743 1.00 16.69 105 GLY A CA 1
ATOM 560 C C . GLY A 1 82 ? 11.020 -14.179 -10.406 1.00 16.15 105 GLY A C 1
ATOM 561 O O . GLY A 1 82 ? 10.220 -14.561 -9.533 1.00 16.39 105 GLY A O 1
ATOM 562 N N . THR A 1 83 ? 11.820 -13.134 -10.235 1.00 15.73 106 THR A N 1
ATOM 563 C CA . THR A 1 83 ? 11.766 -12.307 -9.061 1.00 15.88 106 THR A CA 1
ATOM 564 C C . THR A 1 83 ? 12.628 -11.112 -9.405 1.00 17.38 106 THR A C 1
ATOM 565 O O . THR A 1 83 ? 13.135 -11.022 -10.537 1.00 16.66 106 THR A O 1
ATOM 569 N N . SER A 1 84 ? 12.789 -10.212 -8.452 1.00 16.15 107 SER A N 1
ATOM 570 C CA . SER A 1 84 ? 13.517 -8.975 -8.673 1.00 20.00 107 SER A CA 1
ATOM 571 C C . SER A 1 84 ? 15.035 -9.132 -8.467 1.00 20.10 107 SER A C 1
ATOM 572 O O . SER A 1 84 ? 15.471 -9.987 -7.687 1.00 19.60 107 SER A O 1
ATOM 575 N N . SER A 1 85 ? 15.835 -8.302 -9.149 1.00 20.57 108 SER A N 1
ATOM 576 C CA . SER A 1 85 ? 17.273 -8.221 -8.850 1.00 20.24 108 SER A CA 1
ATOM 577 C C . SER A 1 85 ? 17.502 -7.795 -7.405 1.00 19.03 108 SER A C 1
ATOM 578 O O . SER A 1 85 ? 18.431 -8.303 -6.769 1.00 17.95 108 SER A O 1
ATOM 581 N N . ALA A 1 86 ? 16.655 -6.885 -6.887 1.00 15.96 109 ALA A N 1
AT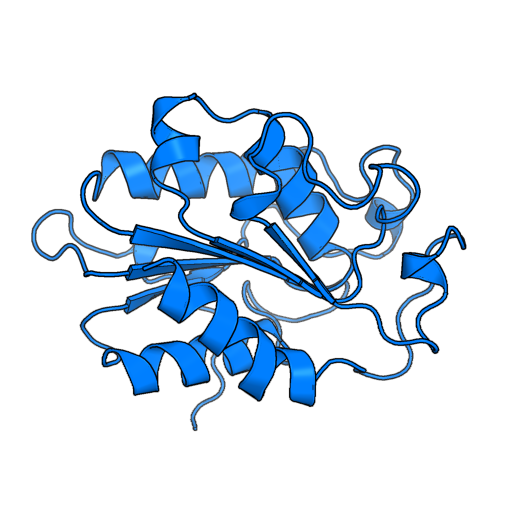OM 582 C CA . ALA A 1 86 ? 16.808 -6.389 -5.520 1.00 16.31 109 ALA A CA 1
ATOM 583 C C . ALA A 1 86 ? 16.722 -7.536 -4.478 1.00 15.58 109 ALA A C 1
ATOM 584 O O . ALA A 1 86 ? 17.547 -7.623 -3.554 1.00 17.53 109 ALA A O 1
ATOM 586 N N . ALA A 1 87 ? 15.725 -8.412 -4.656 1.00 13.80 110 ALA A N 1
ATOM 587 C CA . ALA A 1 87 ? 15.505 -9.566 -3.794 1.00 12.13 110 ALA A CA 1
ATOM 588 C C . ALA A 1 87 ? 16.722 -10.521 -3.890 1.00 12.15 110 ALA A C 1
ATOM 589 O O . ALA A 1 87 ? 17.239 -10.971 -2.868 1.00 10.10 110 ALA A O 1
ATOM 591 N N . ILE A 1 88 ? 17.162 -10.816 -5.118 1.00 12.48 111 ILE A N 1
ATOM 592 C CA . ILE A 1 88 ? 18.327 -11.713 -5.347 1.00 13.57 111 ILE A CA 1
ATOM 593 C C . ILE A 1 88 ? 19.574 -11.201 -4.596 1.00 15.45 111 ILE A C 1
ATOM 594 O O . ILE A 1 88 ? 20.250 -11.967 -3.872 1.00 14.01 111 ILE A O 1
ATOM 599 N N . ASN A 1 89 ? 19.838 -9.897 -4.745 1.00 17.10 112 ASN A N 1
ATOM 600 C CA . ASN A 1 89 ? 20.949 -9.217 -4.084 1.00 19.59 112 ASN A CA 1
ATOM 601 C C . ASN A 1 89 ? 20.881 -9.180 -2.578 1.00 19.62 112 ASN A C 1
ATOM 602 O O . ASN A 1 89 ? 21.933 -9.290 -1.927 1.00 21.69 112 ASN A O 1
ATOM 607 N N . GLU A 1 90 ? 19.665 -9.093 -2.025 1.00 18.12 113 GLU A N 1
ATOM 608 C CA . GLU A 1 90 ? 19.475 -9.186 -0.592 1.00 18.56 113 GLU A CA 1
ATOM 609 C C . GLU A 1 90 ? 19.792 -10.603 -0.106 1.00 17.99 113 GLU A C 1
ATOM 610 O O . GLU A 1 90 ? 20.450 -10.777 0.924 1.00 17.43 113 GLU A O 1
ATOM 616 N N . ALA A 1 91 ? 19.292 -11.616 -0.815 1.00 16.36 114 ALA A N 1
ATOM 617 C CA . ALA A 1 91 ? 19.632 -13.000 -0.467 1.00 16.49 114 ALA A CA 1
ATOM 618 C C . ALA A 1 91 ? 21.152 -13.247 -0.577 1.00 16.25 114 ALA A C 1
ATOM 619 O O . ALA A 1 91 ? 21.756 -13.843 0.331 1.00 13.56 114 ALA A O 1
ATOM 621 N N . ARG A 1 92 ? 21.788 -12.752 -1.647 1.00 16.48 115 ARG A N 1
ATOM 622 C CA . ARG A 1 92 ? 23.262 -12.847 -1.739 1.00 18.07 115 ARG A CA 1
ATOM 623 C C . ARG A 1 92 ? 23.916 -12.268 -0.483 1.00 15.97 115 ARG A C 1
ATOM 624 O O . ARG A 1 92 ? 24.824 -12.868 0.098 1.00 15.39 115 ARG A O 1
ATOM 632 N N . ARG A 1 93 ? 23.414 -11.114 -0.065 1.00 17.91 116 ARG A N 1
ATOM 633 C CA . ARG A 1 93 ? 23.972 -10.367 1.082 1.00 19.17 116 ARG A CA 1
ATOM 634 C C . ARG A 1 93 ? 23.856 -11.202 2.364 1.00 17.43 116 ARG A C 1
ATOM 635 O O . ARG A 1 93 ? 24.761 -11.195 3.185 1.00 15.20 116 ARG A O 1
ATOM 643 N N . LEU A 1 94 ? 22.760 -11.958 2.504 1.00 16.88 117 LEU A N 1
ATOM 644 C CA . LEU A 1 94 ? 22.575 -12.769 3.715 1.00 16.69 117 LEU A CA 1
ATOM 645 C C . LEU A 1 94 ? 23.423 -14.019 3.717 1.00 16.14 117 LEU A C 1
ATOM 646 O O . LEU A 1 94 ? 23.988 -14.380 4.735 1.00 14.37 117 LEU A O 1
ATOM 651 N N . PHE A 1 95 ? 23.538 -14.676 2.572 1.00 15.74 118 PHE A N 1
ATOM 652 C CA . PHE A 1 95 ? 24.498 -15.774 2.450 1.00 15.12 118 PHE A CA 1
ATOM 653 C C . PHE A 1 95 ? 25.943 -15.364 2.776 1.00 15.50 118 PHE A C 1
ATOM 654 O O . PHE A 1 95 ? 26.663 -16.093 3.471 1.00 17.64 118 PHE A O 1
ATOM 662 N N . THR A 1 96 ? 26.373 -14.245 2.216 1.00 16.93 119 THR A N 1
ATOM 663 C CA . THR A 1 96 ? 27.699 -13.673 2.504 1.00 18.35 119 THR A CA 1
ATOM 664 C C . THR A 1 96 ? 27.847 -13.346 3.996 1.00 18.22 119 THR A C 1
ATOM 665 O O . THR A 1 96 ? 28.877 -13.640 4.597 1.00 18.68 119 THR A O 1
ATOM 669 N N . LEU A 1 97 ? 26.807 -12.769 4.592 1.00 18.87 120 LEU A N 1
ATOM 670 C CA . LEU A 1 97 ? 26.833 -12.456 6.010 1.00 20.41 120 LEU A CA 1
ATOM 671 C C . LEU A 1 97 ? 26.956 -13.691 6.891 1.00 20.80 120 LEU A C 1
ATOM 672 O O . LEU A 1 97 ? 27.598 -13.652 7.943 1.00 18.97 120 LEU A O 1
ATOM 677 N N . ALA A 1 98 ? 26.297 -14.780 6.483 1.00 21.56 121 ALA A N 1
ATOM 678 C CA . ALA A 1 98 ? 26.428 -16.078 7.154 1.00 19.94 121 ALA A CA 1
ATOM 679 C C . ALA A 1 98 ? 27.850 -16.621 7.101 1.00 21.48 121 ALA A C 1
ATOM 680 O O . ALA A 1 98 ? 28.381 -17.117 8.109 1.00 21.10 121 ALA A O 1
ATOM 682 N N . ASN A 1 99 ? 28.466 -16.543 5.924 1.00 21.21 122 ASN A N 1
ATOM 683 C CA . ASN A 1 99 ? 29.812 -17.053 5.731 1.00 21.68 122 ASN A CA 1
ATOM 684 C C . ASN A 1 99 ? 30.832 -16.208 6.494 1.00 23.33 122 ASN A C 1
ATOM 685 O O . ASN A 1 99 ? 31.782 -16.744 7.083 1.00 21.29 122 ASN A O 1
ATOM 690 N N . THR A 1 100 ? 30.600 -14.893 6.468 1.00 24.05 123 THR A N 1
ATOM 691 C CA . THR A 1 100 ? 31.418 -13.868 7.137 1.00 27.52 123 THR A CA 1
ATOM 692 C C . THR A 1 100 ? 31.380 -14.053 8.643 1.00 27.81 123 THR A C 1
ATOM 693 O O . THR A 1 100 ? 32.421 -14.191 9.294 1.00 29.06 123 THR A O 1
ATOM 697 N N . LYS A 1 101 ? 30.172 -14.077 9.175 1.00 27.66 124 LYS A N 1
ATOM 698 C CA . LYS A 1 101 ? 29.919 -14.232 10.604 1.00 27.47 124 LYS A CA 1
ATOM 699 C C . LYS A 1 101 ? 30.268 -15.625 11.145 1.00 26.82 124 LYS A C 1
ATOM 700 O O . LYS A 1 101 ? 30.921 -15.725 12.195 1.00 26.90 124 LYS A O 1
ATOM 706 N N . CYS A 1 102 ? 29.855 -16.685 10.433 1.00 25.07 125 CYS A N 1
ATOM 707 C CA . CYS A 1 102 ? 30.015 -18.067 10.891 1.00 24.17 125 CYS A CA 1
ATOM 708 C C . CYS A 1 102 ? 30.454 -19.044 9.806 1.00 24.85 125 CYS A C 1
ATOM 709 O O . CYS A 1 102 ? 29.651 -19.893 9.381 1.00 24.31 125 CYS A O 1
ATOM 712 N N . PRO A 1 103 ? 31.737 -18.971 9.392 1.00 24.97 126 PRO A N 1
ATOM 713 C CA . PRO A 1 103 ? 32.209 -19.789 8.263 1.00 24.72 126 PRO A CA 1
ATOM 714 C C . PRO A 1 103 ? 32.162 -21.285 8.502 1.00 24.63 126 PRO A C 1
ATOM 715 O O . PRO A 1 103 ? 32.238 -22.042 7.552 1.00 23.05 126 PRO A O 1
ATOM 719 N N . ASN A 1 104 ? 32.035 -21.716 9.756 1.00 24.88 127 ASN A N 1
ATOM 720 C CA . ASN A 1 104 ? 32.056 -23.146 10.059 1.00 24.69 127 ASN A CA 1
ATOM 721 C C . ASN A 1 104 ? 30.662 -23.730 10.250 1.00 24.03 127 ASN A C 1
ATOM 722 O O . ASN A 1 104 ? 30.510 -24.921 10.400 1.00 23.42 127 ASN A O 1
ATOM 727 N N . ALA A 1 105 ? 29.637 -22.874 10.207 1.00 24.07 128 ALA A N 1
ATOM 728 C CA . ALA A 1 105 ? 28.251 -23.276 10.402 1.00 22.95 128 ALA A CA 1
ATOM 729 C C . ALA A 1 105 ? 27.740 -23.913 9.111 1.00 21.21 128 ALA A C 1
ATOM 730 O O . ALA A 1 105 ? 28.225 -23.551 8.038 1.00 22.36 128 ALA A O 1
ATOM 732 N N . ALA A 1 106 ? 26.849 -24.895 9.231 1.00 19.62 129 ALA A N 1
ATOM 733 C CA . ALA A 1 106 ? 26.117 -25.439 8.084 1.00 19.51 129 ALA A CA 1
ATOM 734 C C . ALA A 1 106 ? 25.022 -24.439 7.649 1.00 19.10 129 ALA A C 1
ATOM 735 O O . ALA A 1 106 ? 24.074 -24.175 8.407 1.00 20.59 129 ALA A O 1
ATOM 737 N N . ILE A 1 107 ? 25.153 -23.890 6.444 1.00 16.62 130 ILE A N 1
ATOM 738 C CA . ILE A 1 107 ? 24.035 -23.149 5.850 1.00 15.33 130 ILE A CA 1
ATOM 739 C C . ILE A 1 107 ? 23.079 -24.106 5.123 1.00 14.07 130 ILE A C 1
ATOM 740 O O . ILE A 1 107 ? 23.474 -25.011 4.336 1.00 14.72 130 ILE A O 1
ATOM 745 N N . VAL A 1 108 ? 21.805 -23.927 5.437 1.00 14.22 131 VAL A N 1
ATOM 746 C CA . VAL A 1 108 ? 20.709 -24.540 4.666 1.00 12.34 131 VAL A CA 1
ATOM 747 C C . VAL A 1 108 ? 19.734 -23.394 4.333 1.00 11.50 131 VAL A C 1
ATOM 748 O O . VAL A 1 108 ? 19.686 -22.366 5.045 1.00 13.25 131 VAL A O 1
ATOM 752 N N . SER A 1 109 ? 19.006 -23.571 3.248 1.00 12.60 132 SER A N 1
ATOM 753 C CA . SER A 1 109 ? 18.041 -22.557 2.832 1.00 13.20 132 SER A CA 1
ATOM 754 C C . SER A 1 109 ? 16.836 -23.149 2.138 1.00 12.61 132 SER A C 1
ATOM 755 O O . SER A 1 109 ? 16.855 -24.255 1.644 1.00 14.87 132 SER A O 1
ATOM 758 N N . GLY A 1 110 ? 15.803 -22.340 1.988 1.00 14.40 133 GLY A N 1
ATOM 759 C CA . GLY A 1 110 ? 14.640 -22.812 1.266 1.00 15.40 133 GLY A CA 1
ATOM 760 C C . GLY A 1 110 ? 13.937 -21.629 0.641 1.00 13.47 133 GLY A C 1
ATOM 761 O O . GLY A 1 110 ? 14.213 -20.475 0.950 1.00 13.94 133 GLY A O 1
ATOM 762 N N . GLY A 1 111 ? 13.030 -21.953 -0.242 1.00 11.80 134 GLY A N 1
ATOM 763 C CA . GLY A 1 111 ? 12.235 -20.955 -0.959 1.00 13.45 134 GLY A CA 1
ATOM 764 C C . GLY A 1 111 ? 10.896 -21.621 -1.239 1.00 11.76 134 GLY A C 1
ATOM 765 O O . GLY A 1 111 ? 10.862 -22.808 -1.508 1.00 12.03 134 GLY A O 1
ATOM 766 N N . TYR A 1 112 ? 9.802 -20.847 -1.263 1.00 11.56 135 TYR A N 1
ATOM 767 C CA . TYR A 1 112 ? 8.494 -21.357 -1.663 1.00 12.14 135 TYR A CA 1
ATOM 768 C C . TYR A 1 112 ? 7.996 -20.408 -2.774 1.00 13.33 135 TYR A C 1
ATOM 769 O O . TYR A 1 112 ? 8.086 -19.201 -2.606 1.00 13.61 135 TYR A O 1
ATOM 778 N N . SER A 1 113 ? 7.547 -20.964 -3.914 1.00 13.23 136 SER A N 1
ATOM 779 C CA . SER A 1 113 ? 7.044 -20.200 -5.063 1.00 14.10 136 SER A CA 1
ATOM 780 C C . SER A 1 113 ? 8.083 -19.127 -5.498 1.00 13.95 136 SER A C 1
ATOM 781 O O . SER A 1 113 ? 9.216 -19.468 -5.871 1.00 12.86 136 SER A O 1
ATOM 784 N N . GLN A 1 114 ? 7.692 -17.858 -5.449 1.00 13.33 137 GLN A N 1
ATOM 785 C CA . GLN A 1 114 ? 8.638 -16.761 -5.809 1.00 13.55 137 GLN A CA 1
ATOM 786 C C . GLN A 1 114 ? 10.006 -16.858 -5.092 1.00 13.29 137 GLN A C 1
ATOM 787 O O . GLN A 1 114 ? 11.060 -16.585 -5.705 1.00 13.21 137 GLN A O 1
ATOM 793 N N . GLY A 1 115 ? 9.981 -17.322 -3.842 1.00 12.45 138 GLY A N 1
ATOM 794 C CA . GLY A 1 115 ? 11.168 -17.421 -2.993 1.00 11.90 138 GLY A CA 1
ATOM 795 C C . GLY A 1 115 ? 12.185 -18.414 -3.540 1.00 12.33 138 GLY A C 1
ATOM 796 O O . GLY A 1 115 ? 13.363 -18.321 -3.224 1.00 13.92 138 GLY A O 1
ATOM 797 N N . THR A 1 116 ? 11.720 -19.328 -4.394 1.00 11.04 139 THR A N 1
ATOM 798 C CA . THR A 1 116 ? 12.600 -20.301 -5.071 1.00 11.33 139 THR A CA 1
ATOM 799 C C . THR A 1 116 ? 13.413 -19.612 -6.167 1.00 11.46 139 THR A C 1
ATOM 800 O O . THR A 1 116 ? 14.530 -20.001 -6.439 1.00 12.06 139 THR A O 1
ATOM 804 N N . ALA A 1 117 ? 12.836 -18.597 -6.800 1.00 11.06 140 ALA A N 1
ATOM 805 C CA . ALA A 1 117 ? 13.517 -17.808 -7.804 1.00 10.22 140 ALA A CA 1
ATOM 806 C C . ALA A 1 117 ? 14.552 -16.910 -7.119 1.00 10.27 140 ALA A C 1
ATOM 807 O O . ALA A 1 117 ? 15.580 -16.617 -7.694 1.00 12.24 140 ALA A O 1
ATOM 809 N N . VAL A 1 118 ? 14.229 -16.399 -5.933 1.00 10.64 141 VAL A N 1
ATOM 810 C CA . VAL A 1 118 ? 15.197 -15.631 -5.126 1.00 10.25 141 VAL A CA 1
ATOM 811 C C . VAL A 1 118 ? 16.449 -16.529 -4.849 1.00 10.64 141 VAL A C 1
ATOM 812 O O . VAL A 1 118 ? 17.599 -16.107 -5.070 1.00 10.62 141 VAL A O 1
ATOM 816 N N . MET A 1 119 ? 16.189 -17.749 -4.390 1.00 11.09 142 MET A N 1
ATOM 817 C CA . MET A 1 119 ? 17.209 -18.732 -4.057 1.00 11.18 142 MET A CA 1
ATOM 818 C C . MET A 1 119 ? 18.036 -19.129 -5.283 1.00 10.36 142 MET A C 1
ATOM 819 O O . MET A 1 119 ? 19.257 -19.036 -5.261 1.00 12.11 142 MET A O 1
ATOM 824 N N . ALA A 1 120 ? 17.377 -19.517 -6.367 1.00 10.28 143 ALA A N 1
ATOM 825 C CA . ALA A 1 120 ? 18.069 -19.865 -7.610 1.00 9.08 143 ALA A CA 1
ATOM 826 C C . ALA A 1 120 ? 18.962 -18.699 -8.061 1.00 10.73 143 ALA A C 1
ATOM 827 O O . ALA A 1 120 ? 20.079 -18.947 -8.474 1.00 10.19 143 ALA A O 1
ATOM 829 N N . GLY A 1 121 ? 18.441 -17.463 -8.036 1.00 10.98 144 GLY A N 1
ATOM 830 C CA . GLY A 1 121 ? 19.165 -16.353 -8.636 1.00 12.36 144 GLY A CA 1
ATOM 831 C C . GLY A 1 121 ? 20.326 -15.875 -7.788 1.00 14.07 144 GLY A C 1
ATOM 832 O O . GLY A 1 121 ? 21.344 -15.419 -8.319 1.00 16.91 144 GLY A O 1
ATOM 833 N N . SER A 1 122 ? 20.191 -15.986 -6.464 1.00 12.45 145 SER A N 1
ATOM 834 C CA . SER A 1 122 ? 21.214 -15.542 -5.556 1.00 12.01 145 SER A CA 1
ATOM 835 C C . SER A 1 122 ? 22.308 -16.597 -5.496 1.00 12.80 145 SER A C 1
ATOM 836 O O . SER A 1 122 ? 23.489 -16.269 -5.645 1.00 10.83 145 SER A O 1
ATOM 839 N N . ILE A 1 123 ? 21.916 -17.849 -5.287 1.00 12.71 146 ILE A N 1
ATOM 840 C CA . ILE A 1 123 ? 22.910 -18.914 -4.999 1.00 12.31 146 ILE A CA 1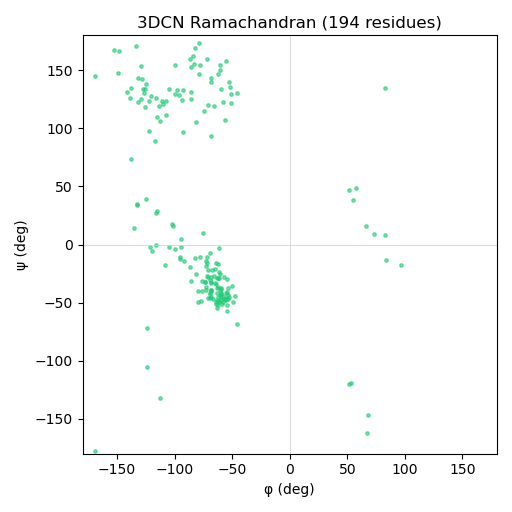
ATOM 841 C C . ILE A 1 123 ? 23.746 -19.168 -6.221 1.00 12.89 146 ILE A C 1
ATOM 842 O O . ILE A 1 123 ? 24.927 -19.506 -6.092 1.00 13.76 146 ILE A O 1
ATOM 847 N N . SER A 1 124 ? 23.147 -19.023 -7.409 1.00 11.87 147 SER A N 1
ATOM 848 C CA . SER A 1 124 ? 23.917 -19.290 -8.626 1.00 12.02 147 SER A CA 1
ATOM 849 C C . SER A 1 124 ? 25.158 -18.369 -8.773 1.00 11.87 147 SER A C 1
ATOM 850 O O . SER A 1 124 ? 26.119 -18.736 -9.443 1.00 12.70 147 SER A O 1
ATOM 853 N N . GLY A 1 125 ? 25.093 -17.206 -8.150 1.00 10.92 148 GLY A N 1
ATOM 854 C CA . GLY A 1 125 ? 26.173 -16.213 -8.244 1.00 13.80 148 GLY A CA 1
ATOM 855 C C . GLY A 1 125 ? 27.214 -16.238 -7.139 1.00 13.46 148 GLY A C 1
ATOM 856 O O . GLY A 1 125 ? 28.141 -15.425 -7.151 1.00 13.94 148 GLY A O 1
ATOM 857 N N . LEU A 1 126 ? 27.046 -17.119 -6.156 1.00 15.11 149 LEU A N 1
ATOM 858 C CA . LEU A 1 126 ? 27.911 -17.119 -4.968 1.00 15.70 149 LEU A CA 1
ATOM 859 C C . LEU A 1 126 ? 29.288 -17.776 -5.232 1.00 16.23 149 LEU A C 1
ATOM 860 O O . LEU A 1 126 ? 29.437 -18.617 -6.149 1.00 14.28 149 LEU A O 1
ATOM 865 N N . SER A 1 127 ? 30.295 -17.372 -4.441 1.00 16.55 150 SER A N 1
ATOM 866 C CA . SER A 1 127 ? 31.644 -17.980 -4.500 1.00 17.17 150 SER A CA 1
ATOM 867 C C . SER A 1 127 ? 31.625 -19.480 -4.296 1.00 17.27 150 SER A C 1
ATOM 868 O O . SER A 1 127 ? 30.685 -20.005 -3.692 1.00 19.68 150 SER A O 1
ATOM 871 N N . THR A 1 128 ? 32.672 -20.167 -4.773 1.00 16.18 151 THR A N 1
ATOM 872 C CA . THR A 1 128 ? 32.863 -21.588 -4.491 1.00 16.24 151 THR A CA 1
ATOM 873 C C . THR A 1 128 ? 32.824 -21.869 -2.978 1.00 16.12 151 THR A C 1
ATOM 874 O O . THR A 1 128 ? 32.144 -22.803 -2.502 1.00 13.53 151 THR A O 1
ATOM 878 N N . THR A 1 129 ? 33.552 -21.044 -2.242 1.00 14.44 152 THR A N 1
ATOM 879 C CA . THR A 1 129 ? 33.545 -21.133 -0.784 1.00 16.42 152 THR A CA 1
ATOM 880 C C . THR A 1 129 ? 32.174 -21.019 -0.113 1.00 14.59 152 THR A C 1
ATOM 881 O O . THR A 1 129 ? 31.854 -21.797 0.804 1.00 14.06 152 THR A O 1
ATOM 885 N N . ILE A 1 130 ? 31.377 -20.037 -0.519 1.00 13.35 153 ILE A N 1
ATOM 886 C CA . ILE A 1 130 ? 30.082 -19.846 0.153 1.00 14.27 153 ILE A CA 1
ATOM 887 C C . ILE A 1 130 ? 29.147 -20.991 -0.283 1.00 14.96 153 ILE A C 1
ATOM 888 O O . ILE A 1 130 ? 28.434 -21.567 0.547 1.00 14.61 153 ILE A O 1
ATOM 893 N N . LYS A 1 131 ? 29.215 -21.377 -1.566 1.00 13.25 154 LYS A N 1
ATOM 894 C CA . LYS A 1 131 ? 28.375 -22.473 -2.062 1.00 15.92 154 LYS A CA 1
ATOM 895 C C . LYS A 1 131 ? 28.696 -23.761 -1.305 1.00 16.72 154 LYS A C 1
ATOM 896 O O . LYS A 1 131 ? 27.803 -24.530 -0.914 1.00 18.13 154 LYS A O 1
ATOM 902 N N . ASN A 1 132 ? 29.979 -23.959 -1.043 1.00 17.44 155 ASN A N 1
ATOM 903 C CA . ASN A 1 132 ? 30.380 -25.157 -0.295 1.00 18.91 155 ASN A CA 1
ATOM 904 C C . ASN A 1 132 ? 29.848 -25.164 1.119 1.00 16.47 155 ASN A C 1
ATOM 905 O O . ASN A 1 132 ? 29.524 -26.227 1.632 1.00 18.83 155 ASN A O 1
ATOM 910 N N . GLN A 1 133 ? 29.734 -23.983 1.718 1.00 15.93 156 GLN A N 1
ATOM 911 C CA . GLN A 1 133 ? 29.065 -23.831 3.028 1.00 17.12 156 GLN A CA 1
ATOM 912 C C . GLN A 1 133 ? 27.520 -24.147 3.016 1.00 17.36 156 GLN A C 1
ATOM 913 O O . GLN A 1 133 ? 26.926 -24.581 4.033 1.00 15.43 156 GLN A O 1
ATOM 919 N N . ILE A 1 134 ? 26.878 -23.970 1.864 1.00 15.85 157 ILE A N 1
ATOM 920 C CA . ILE A 1 134 ? 25.445 -24.294 1.750 1.00 16.08 157 ILE A CA 1
ATOM 921 C C . ILE A 1 134 ? 25.298 -25.775 1.528 1.00 15.59 157 ILE A C 1
ATOM 922 O O . ILE A 1 134 ? 25.603 -26.306 0.439 1.00 15.08 157 ILE A O 1
ATOM 927 N N . LYS A 1 135 ? 24.864 -26.462 2.591 1.00 17.56 158 LYS A N 1
ATOM 928 C CA . LYS A 1 135 ? 24.802 -27.921 2.611 1.00 16.26 158 LYS A CA 1
ATOM 929 C C . LYS A 1 135 ? 23.569 -28.498 1.923 1.00 16.67 158 LYS A C 1
ATOM 930 O O . LYS A 1 135 ? 23.596 -29.608 1.406 1.00 15.80 158 LYS A O 1
ATOM 936 N N . GLY A 1 136 ? 22.490 -27.710 1.866 1.00 15.64 159 GLY A N 1
ATOM 937 C CA . GLY A 1 136 ? 21.232 -28.210 1.363 1.00 15.29 159 GLY A CA 1
ATOM 938 C C . GLY A 1 136 ? 20.286 -27.037 1.157 1.00 14.27 159 GLY A C 1
ATOM 939 O O . GLY A 1 136 ? 20.351 -26.026 1.889 1.00 13.21 159 GLY A O 1
ATOM 940 N N . VAL A 1 137 ? 19.483 -27.190 0.112 1.00 14.60 160 VAL A N 1
ATOM 941 C CA . VAL A 1 137 ? 18.498 -26.189 -0.374 1.00 14.80 160 VAL A CA 1
ATOM 942 C C . VAL A 1 137 ? 17.232 -26.917 -0.830 1.00 15.68 160 VAL A C 1
ATOM 943 O O . VAL A 1 137 ? 17.292 -27.842 -1.641 1.00 17.64 160 VAL A O 1
ATOM 947 N N . VAL A 1 138 ? 16.081 -26.430 -0.352 1.00 15.92 161 VAL A N 1
ATOM 948 C CA . VAL A 1 138 ? 14.783 -27.031 -0.610 1.00 14.51 161 VAL A CA 1
ATOM 949 C C . VAL A 1 138 ? 13.910 -25.979 -1.329 1.00 13.21 161 VAL A C 1
ATOM 950 O O . VAL A 1 138 ? 13.791 -24.864 -0.882 1.00 13.97 161 VAL A O 1
ATOM 954 N N . LEU A 1 139 ? 13.347 -26.360 -2.453 1.00 12.65 162 LEU A N 1
ATOM 955 C CA . LEU A 1 139 ? 12.637 -25.442 -3.323 1.00 13.11 162 LEU A CA 1
ATOM 956 C C . LEU A 1 139 ? 11.210 -25.947 -3.502 1.00 14.60 162 LEU A C 1
ATOM 957 O O . LEU A 1 139 ? 10.967 -26.817 -4.331 1.00 15.25 162 LEU A O 1
ATOM 962 N N . PHE A 1 140 ? 10.278 -25.387 -2.732 1.00 14.74 163 PHE A N 1
ATOM 963 C CA . PHE A 1 140 ? 8.854 -25.761 -2.788 1.00 14.30 163 PHE A CA 1
ATOM 964 C C . PHE A 1 140 ? 8.161 -24.973 -3.873 1.00 13.26 163 PHE A C 1
ATOM 965 O O . PHE A 1 140 ? 8.140 -23.762 -3.812 1.00 14.76 163 PHE A O 1
ATOM 973 N N . GLY A 1 141 ? 7.498 -25.663 -4.793 1.00 12.86 164 GLY A N 1
ATOM 974 C CA . GLY A 1 141 ? 6.830 -25.026 -5.916 1.00 15.01 164 GLY A CA 1
ATOM 975 C C . GLY A 1 141 ? 7.797 -24.187 -6.756 1.00 14.52 164 GLY A C 1
ATOM 976 O O . GLY A 1 141 ? 7.482 -23.052 -7.067 1.00 13.99 164 GLY A O 1
ATOM 977 N N . TYR A 1 142 ? 8.946 -24.764 -7.125 1.00 15.06 165 TYR A N 1
ATOM 978 C CA . TYR A 1 142 ? 9.993 -24.067 -7.912 1.00 15.02 165 TYR A CA 1
ATOM 979 C C . TYR A 1 142 ? 9.418 -23.525 -9.250 1.00 17.54 165 TYR A C 1
ATOM 980 O O . TYR A 1 142 ? 9.094 -24.279 -10.179 1.00 18.99 165 TYR A O 1
ATOM 989 N N . THR A 1 143 ? 9.253 -22.208 -9.316 1.00 18.54 166 THR A N 1
ATOM 990 C CA . THR A 1 143 ? 8.552 -21.558 -10.424 1.00 19.33 166 THR A CA 1
ATOM 991 C C . THR A 1 143 ? 9.356 -21.547 -11.742 1.00 20.05 166 THR A C 1
ATOM 992 O O . THR A 1 143 ? 8.803 -21.236 -12.810 1.00 20.59 166 THR A O 1
ATOM 996 N N . LYS A 1 144 ? 10.650 -21.845 -11.639 1.00 18.97 167 LYS A N 1
ATOM 997 C CA . LYS A 1 144 ? 11.546 -21.951 -12.800 1.00 20.14 167 LYS A CA 1
ATOM 998 C C . LYS A 1 144 ? 12.047 -23.384 -12.916 1.00 19.40 167 LYS A C 1
ATOM 999 O O . LYS A 1 144 ? 13.140 -23.633 -13.438 1.00 19.62 167 LYS A O 1
ATOM 1005 N N . ASN A 1 145 ? 11.251 -24.329 -12.423 1.00 19.62 168 ASN A N 1
ATOM 1006 C CA . ASN A 1 145 ? 11.649 -25.736 -12.420 1.00 19.93 168 ASN A CA 1
ATOM 1007 C C . ASN A 1 145 ? 12.037 -26.255 -13.803 1.00 19.03 168 ASN A C 1
ATOM 1008 O O . ASN A 1 145 ? 13.156 -26.759 -13.992 1.00 17.84 168 ASN A O 1
ATOM 1013 N N . LEU A 1 146 ? 11.114 -26.147 -14.757 1.00 19.91 169 LEU A N 1
ATOM 1014 C CA . LEU A 1 146 ? 11.404 -26.662 -16.108 1.00 22.03 169 LEU A CA 1
ATOM 1015 C C . LEU A 1 146 ? 12.478 -25.815 -16.814 1.00 23.18 169 LEU A C 1
ATOM 1016 O O . LEU A 1 146 ? 13.449 -26.365 -17.367 1.00 23.59 169 LEU A O 1
ATOM 1021 N N . GLN A 1 147 ? 12.371 -24.495 -16.662 1.00 23.62 170 GLN A N 1
ATOM 1022 C CA . GLN A 1 147 ? 13.311 -23.533 -17.266 1.00 24.50 170 GLN A CA 1
ATOM 1023 C C . GLN A 1 147 ? 14.768 -23.720 -16.815 1.00 25.48 170 GLN A C 1
ATOM 1024 O O . GLN A 1 147 ? 15.709 -23.579 -17.628 1.00 25.68 170 GLN A O 1
ATOM 1030 N N . ASN A 1 148 ? 14.957 -24.051 -15.542 1.00 24.65 171 ASN A N 1
ATOM 1031 C CA . ASN A 1 148 ? 16.292 -24.190 -14.986 1.00 23.56 171 ASN A CA 1
ATOM 1032 C C . ASN A 1 148 ? 16.712 -25.638 -14.875 1.00 22.17 171 ASN A C 1
ATOM 1033 O O . ASN A 1 148 ? 17.651 -25.967 -14.161 1.00 21.12 171 ASN A O 1
ATOM 1038 N N . LEU A 1 149 ? 15.993 -26.515 -15.568 1.00 22.09 172 LEU A N 1
ATOM 1039 C CA . LEU A 1 149 ? 16.310 -27.941 -15.549 1.00 22.30 172 LEU A CA 1
ATOM 1040 C C . LEU A 1 149 ? 16.381 -28.580 -14.178 1.00 20.09 172 LEU A C 1
ATOM 1041 O O . LEU A 1 149 ? 17.217 -29.441 -13.957 1.00 19.26 172 LEU A O 1
ATOM 1046 N N . GLY A 1 150 ? 15.490 -28.186 -13.267 1.00 20.60 173 GLY A N 1
ATOM 1047 C CA . GLY A 1 150 ? 15.374 -28.824 -11.932 1.00 19.86 173 GLY A CA 1
ATOM 1048 C C . GLY A 1 150 ? 16.487 -28.510 -10.936 1.00 20.59 173 GLY A C 1
ATOM 1049 O O . GLY A 1 150 ? 16.573 -29.097 -9.842 1.00 20.84 173 GLY A O 1
ATOM 1050 N N . ARG A 1 151 ? 17.338 -27.550 -11.300 1.00 20.11 174 ARG A N 1
ATOM 1051 C CA . ARG A 1 151 ? 18.498 -27.243 -10.493 1.00 19.57 174 ARG A CA 1
ATOM 1052 C C . ARG A 1 151 ? 18.636 -25.745 -10.293 1.00 18.01 174 ARG A C 1
ATOM 1053 O O . ARG A 1 151 ? 17.906 -24.924 -10.907 1.00 18.70 174 ARG A O 1
ATOM 1061 N N . ILE A 1 152 ? 19.572 -25.388 -9.404 1.00 16.82 175 ILE A N 1
ATOM 1062 C CA . ILE A 1 152 ? 20.121 -24.052 -9.351 1.00 15.92 175 ILE A CA 1
ATOM 1063 C C . ILE A 1 152 ? 21.381 -24.048 -10.212 1.00 16.34 175 ILE A C 1
ATOM 1064 O O . ILE A 1 152 ? 22.262 -24.868 -9.988 1.00 15.91 175 ILE A O 1
ATOM 1069 N N . PRO A 1 153 ? 21.460 -23.146 -11.207 1.00 17.13 176 PRO A N 1
ATOM 1070 C CA . PRO A 1 153 ? 22.675 -23.040 -11.987 1.00 18.05 176 PRO A CA 1
ATOM 1071 C C . PRO A 1 153 ? 23.907 -22.883 -11.093 1.00 18.82 176 PRO A C 1
ATOM 1072 O O . PRO A 1 153 ? 23.860 -22.117 -10.104 1.00 17.66 176 PRO A O 1
ATOM 1076 N N . ASN A 1 154 ? 24.969 -23.632 -11.425 1.00 17.59 177 ASN A N 1
ATOM 1077 C CA . ASN A 1 154 ? 26.283 -23.544 -10.796 1.00 18.41 177 ASN A CA 1
ATOM 1078 C C . ASN A 1 154 ? 26.286 -23.969 -9.340 1.00 18.02 177 ASN A C 1
ATOM 1079 O O . ASN A 1 154 ? 27.227 -23.661 -8.615 1.00 20.56 177 ASN A O 1
ATOM 1084 N N . PHE A 1 155 ? 25.239 -24.666 -8.906 1.00 16.85 178 PHE A N 1
ATOM 1085 C CA . PHE A 1 155 ? 25.133 -25.170 -7.552 1.00 17.20 178 PHE A CA 1
ATOM 1086 C C . PHE A 1 155 ? 24.840 -26.658 -7.614 1.00 18.15 178 PHE A C 1
ATOM 1087 O O . PHE A 1 155 ? 24.003 -27.084 -8.407 1.00 17.02 178 PHE A O 1
ATOM 1095 N N . GLU A 1 156 ? 25.569 -27.435 -6.803 1.00 19.01 179 GLU A N 1
ATOM 1096 C CA . GLU A 1 156 ? 25.510 -28.890 -6.825 1.00 20.62 179 GLU A CA 1
ATOM 1097 C C . GLU A 1 156 ? 24.070 -29.394 -6.735 1.00 20.48 179 GLU A C 1
ATOM 1098 O O . GLU A 1 156 ? 23.346 -29.077 -5.781 1.00 20.21 179 GLU A O 1
ATOM 1104 N N . THR A 1 157 ? 23.672 -30.162 -7.742 1.00 18.37 180 THR A N 1
ATOM 1105 C CA . THR A 1 157 ? 22.354 -30.796 -7.792 1.00 20.82 180 THR A CA 1
ATOM 1106 C C . THR A 1 157 ? 22.146 -31.765 -6.621 1.00 21.49 180 THR A C 1
ATOM 1107 O O . THR A 1 157 ? 21.033 -31.927 -6.158 1.00 22.99 180 THR A O 1
ATOM 1111 N N . SER A 1 158 ? 23.228 -32.359 -6.097 1.00 23.04 181 SER A N 1
ATOM 1112 C CA . SER A 1 158 ? 23.147 -33.255 -4.935 1.00 22.23 181 SER A CA 1
ATOM 1113 C C . SER A 1 158 ? 22.657 -32.568 -3.656 1.00 20.81 181 SER A C 1
ATOM 1114 O O . SER A 1 158 ? 22.059 -33.195 -2.766 1.00 18.66 181 SER A O 1
ATOM 1117 N N . LYS A 1 159 ? 22.936 -31.277 -3.561 1.00 20.26 182 LYS A N 1
ATOM 1118 C CA . LYS A 1 159 ? 22.584 -30.488 -2.381 1.00 18.98 182 LYS A CA 1
ATOM 1119 C C . LYS A 1 159 ? 21.226 -29.789 -2.573 1.00 17.16 182 LYS A C 1
ATOM 1120 O O . LYS A 1 159 ? 20.784 -29.053 -1.701 1.00 16.96 182 LYS A O 1
ATOM 1126 N N . THR A 1 160 ? 20.562 -30.082 -3.694 1.00 16.36 183 THR A N 1
ATOM 1127 C CA . THR A 1 160 ? 19.314 -29.411 -4.114 1.00 16.33 183 THR A CA 1
ATOM 1128 C C . THR A 1 160 ? 18.095 -30.365 -4.170 1.00 17.08 183 THR A C 1
ATOM 1129 O O . THR A 1 160 ? 18.106 -31.378 -4.865 1.00 16.39 183 THR A O 1
ATOM 1133 N N . GLU A 1 161 ? 17.017 -30.008 -3.482 1.00 17.41 184 GLU A N 1
ATOM 1134 C CA . GLU A 1 161 ? 15.764 -30.767 -3.638 1.00 17.50 184 GLU A CA 1
ATOM 1135 C C . GLU A 1 161 ? 14.587 -29.888 -4.108 1.00 16.80 184 GLU A C 1
ATOM 1136 O O . GLU A 1 161 ? 14.248 -28.910 -3.445 1.00 14.81 184 GLU A O 1
ATOM 1142 N N . VAL A 1 162 ? 13.963 -30.258 -5.222 1.00 15.84 185 VAL A N 1
ATOM 1143 C CA . VAL A 1 162 ? 12.726 -29.614 -5.672 1.00 15.29 185 VAL A CA 1
ATOM 1144 C C . VAL A 1 162 ? 11.497 -30.394 -5.136 1.00 17.26 185 VAL A C 1
ATOM 1145 O O . VAL A 1 162 ? 11.457 -31.619 -5.180 1.00 15.67 185 VAL A O 1
ATOM 1149 N N . TYR A 1 163 ? 10.528 -29.657 -4.589 1.00 18.07 186 TYR A N 1
ATOM 1150 C CA . TYR A 1 163 ? 9.233 -30.231 -4.243 1.00 18.59 186 TYR A CA 1
ATOM 1151 C C . TYR A 1 163 ? 8.168 -29.617 -5.142 1.00 19.46 186 TYR A C 1
ATOM 1152 O O . TYR A 1 163 ? 8.014 -28.392 -5.207 1.00 19.30 186 TYR A O 1
ATOM 1161 N N . CYS A 1 164 ? 7.509 -30.485 -5.915 1.00 20.44 187 CYS A N 1
ATOM 1162 C CA . CYS A 1 164 ? 6.388 -30.096 -6.753 1.00 23.20 187 CYS A CA 1
ATOM 1163 C C . CYS A 1 164 ? 5.177 -30.945 -6.425 1.00 22.71 187 CYS A C 1
ATOM 1164 O O . CYS A 1 164 ? 5.296 -32.134 -6.223 1.00 21.85 187 CYS A O 1
ATOM 1167 N N . ASP A 1 165 ? 4.021 -30.297 -6.371 1.00 24.64 188 ASP A N 1
ATOM 1168 C CA . ASP A 1 165 ? 2.747 -30.983 -6.255 1.00 27.60 188 ASP A CA 1
ATOM 1169 C C . ASP A 1 165 ? 2.198 -31.007 -7.673 1.00 28.58 188 ASP A C 1
ATOM 1170 O O . ASP A 1 165 ? 2.556 -30.169 -8.511 1.00 28.88 188 ASP A O 1
ATOM 1175 N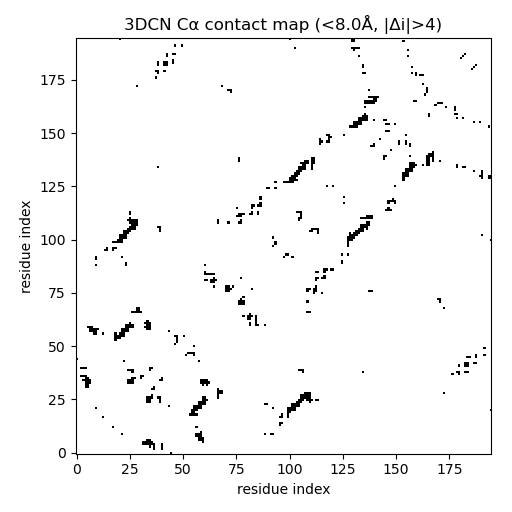 N . ILE A 1 166 ? 1.348 -31.981 -7.964 1.00 30.26 189 ILE A N 1
ATOM 1176 C CA . ILE A 1 166 ? 0.828 -32.099 -9.320 1.00 31.12 189 ILE A CA 1
ATOM 1177 C C . ILE A 1 166 ? -0.183 -30.989 -9.643 1.00 30.50 189 ILE A C 1
ATOM 1178 O O . ILE A 1 166 ? -0.320 -30.587 -10.788 1.00 30.35 189 ILE A O 1
ATOM 1183 N N . ALA A 1 167 ? -0.851 -30.461 -8.617 1.00 31.18 190 ALA A N 1
ATOM 1184 C CA . ALA A 1 167 ? -1.767 -29.317 -8.784 1.00 31.21 190 ALA A CA 1
ATOM 1185 C C . ALA A 1 167 ? -1.015 -27.986 -8.973 1.00 30.33 190 ALA A C 1
ATOM 1186 O O . ALA A 1 167 ? -1.613 -26.901 -8.934 1.00 32.37 190 ALA A O 1
ATOM 1188 N N . ASP A 1 168 ? 0.299 -28.066 -9.159 1.00 29.47 191 ASP A N 1
ATOM 1189 C CA . ASP A 1 168 ? 1.141 -26.876 -9.207 1.00 27.10 191 ASP A CA 1
ATOM 1190 C C . ASP A 1 168 ? 1.738 -26.842 -10.605 1.00 25.74 191 ASP A C 1
ATOM 1191 O O . ASP A 1 168 ? 2.802 -27.407 -10.832 1.00 24.21 191 ASP A O 1
ATOM 1196 N N . ALA A 1 169 ? 1.017 -26.200 -11.535 1.00 24.15 192 ALA A N 1
ATOM 1197 C CA . ALA A 1 169 ? 1.388 -26.180 -12.952 1.00 23.91 192 ALA A CA 1
ATOM 1198 C C . ALA A 1 169 ? 2.615 -25.282 -13.223 1.00 23.37 192 ALA A C 1
ATOM 1199 O O . ALA A 1 169 ? 3.278 -25.412 -14.256 1.00 24.75 192 ALA A O 1
ATOM 1201 N N . VAL A 1 170 ? 2.921 -24.391 -12.290 1.00 21.20 193 VAL A N 1
ATOM 1202 C CA . VAL A 1 170 ? 4.056 -23.476 -12.441 1.00 18.90 193 VAL A CA 1
ATOM 1203 C C . VAL A 1 170 ? 5.400 -24.229 -12.307 1.00 18.28 193 VAL A C 1
ATOM 1204 O O . VAL A 1 170 ? 6.427 -23.800 -12.844 1.00 19.39 193 VAL A O 1
ATOM 1208 N N . CYS A 1 171 ? 5.360 -25.322 -11.554 1.00 19.52 194 CYS A N 1
ATOM 1209 C CA . CYS A 1 171 ? 6.454 -26.285 -11.434 1.00 20.57 194 CYS A CA 1
ATOM 1210 C C . CYS A 1 171 ? 6.810 -26.980 -12.761 1.00 20.52 194 CYS A C 1
ATOM 1211 O O . CYS A 1 171 ? 7.857 -27.583 -12.882 1.00 21.15 194 CYS A O 1
ATOM 1214 N N . TYR A 1 172 ? 5.909 -26.896 -13.733 1.00 21.22 195 TYR A N 1
ATOM 1215 C CA . TYR A 1 172 ? 5.930 -27.747 -14.924 1.00 22.03 195 TYR A CA 1
ATOM 1216 C C . TYR A 1 172 ? 5.749 -26.920 -16.185 1.00 23.32 195 TYR A C 1
ATOM 1217 O O . TYR A 1 172 ? 5.118 -27.372 -17.150 1.00 23.40 195 TYR A O 1
ATOM 1226 N N . GLY A 1 173 ? 6.298 -25.698 -16.155 1.00 23.85 196 GLY A N 1
ATOM 1227 C CA . GLY A 1 173 ? 6.342 -24.826 -17.314 1.00 25.19 196 GLY A CA 1
ATOM 1228 C C . GLY A 1 173 ? 5.281 -23.759 -17.471 1.00 26.02 196 GLY A C 1
ATOM 1229 O O . GLY A 1 173 ? 5.474 -22.817 -18.245 1.00 27.12 196 GLY A O 1
ATOM 1230 N N . THR A 1 174 ? 4.162 -23.885 -16.761 1.00 26.02 197 THR A N 1
ATOM 1231 C CA . THR A 1 174 ? 3.058 -22.913 -16.894 1.00 26.53 197 THR A CA 1
ATOM 1232 C C . THR A 1 174 ? 3.453 -21.552 -16.337 1.00 26.69 197 THR A C 1
ATOM 1233 O O . THR A 1 174 ? 4.188 -21.468 -15.335 1.00 24.21 197 THR A O 1
ATOM 1237 N N . LEU A 1 175 ? 2.989 -20.488 -17.002 1.00 26.12 198 LEU A N 1
ATOM 1238 C CA . LEU A 1 175 ? 3.257 -19.144 -16.510 1.00 26.27 198 LEU A CA 1
ATOM 1239 C C . LEU A 1 175 ? 2.670 -18.962 -15.121 1.00 25.95 198 LEU A C 1
ATOM 1240 O O . LEU A 1 175 ? 1.690 -19.617 -14.751 1.00 22.95 198 LEU A O 1
ATOM 1245 N N . PHE A 1 176 ? 3.325 -18.099 -14.354 1.00 25.18 199 PHE A N 1
ATOM 1246 C CA . PHE A 1 176 ? 3.032 -17.956 -12.951 1.00 25.16 199 PHE A CA 1
ATOM 1247 C C . PHE A 1 176 ? 1.577 -17.546 -12.681 1.00 25.36 199 PHE A C 1
ATOM 1248 O O . PHE A 1 176 ? 1.049 -16.604 -13.315 1.00 24.52 199 PHE A O 1
ATOM 1256 N N . ILE A 1 177 ? 0.970 -18.246 -11.719 1.00 24.39 200 ILE A N 1
ATOM 1257 C CA . ILE A 1 177 ? -0.334 -17.905 -11.129 1.00 25.51 200 ILE A CA 1
ATOM 1258 C C . ILE A 1 177 ? -0.149 -17.890 -9.613 1.00 25.63 200 ILE A C 1
ATOM 1259 O O . ILE A 1 177 ? 0.593 -18.710 -9.092 1.00 25.72 200 ILE A O 1
ATOM 1264 N N . LEU A 1 178 ? -0.789 -16.966 -8.905 1.00 25.46 201 LEU A N 1
ATOM 1265 C CA . LEU A 1 178 ? -0.694 -16.966 -7.451 1.00 26.82 201 LEU A CA 1
ATOM 1266 C C . LEU A 1 178 ? -1.376 -18.232 -6.915 1.00 27.77 201 LEU A C 1
ATOM 1267 O O . LEU A 1 178 ? -2.581 -18.426 -7.138 1.00 28.79 201 LEU A O 1
ATOM 1272 N N . PRO A 1 179 ? -0.617 -19.103 -6.199 1.00 28.08 202 PRO A N 1
ATOM 1273 C CA . PRO A 1 179 ? -1.247 -20.333 -5.706 1.00 27.39 202 PRO A CA 1
ATOM 1274 C C . PRO A 1 179 ? -2.452 -20.051 -4.801 1.00 26.98 202 PRO A C 1
ATOM 1275 O O . PRO A 1 179 ? -2.330 -19.353 -3.775 1.00 25.70 202 PRO A O 1
ATOM 1279 N N . ALA A 1 180 ? -3.588 -20.615 -5.217 1.00 28.01 203 ALA A N 1
ATOM 1280 C CA . ALA A 1 180 ? -4.874 -20.551 -4.522 1.00 28.40 203 ALA A CA 1
ATOM 1281 C C . ALA A 1 180 ? -4.862 -21.327 -3.207 1.00 28.58 203 ALA A C 1
ATOM 1282 O O . ALA A 1 180 ? -5.571 -20.962 -2.269 1.00 27.47 203 ALA A O 1
ATOM 1284 N N . HIS A 1 181 ? -4.077 -22.413 -3.157 1.00 28.41 204 HIS A N 1
ATOM 1285 C CA . HIS A 1 181 ? -3.935 -23.226 -1.940 1.00 28.43 204 HIS A CA 1
ATOM 1286 C C . HIS A 1 181 ? -2.482 -23.486 -1.651 1.00 27.17 204 HIS A C 1
ATOM 1287 O O . HIS A 1 181 ? -1.689 -23.681 -2.574 1.00 27.08 204 HIS A O 1
ATOM 1294 N N . PHE A 1 182 ? -2.124 -23.494 -0.370 1.00 25.11 205 PHE A N 1
ATOM 1295 C CA . PHE A 1 182 ? -0.819 -23.985 0.022 1.00 24.08 205 PHE A CA 1
ATOM 1296 C C . PHE A 1 182 ? -0.752 -25.511 -0.158 1.00 23.80 205 PHE A C 1
ATOM 1297 O O . PHE A 1 182 ? -1.493 -26.252 0.497 1.00 23.44 205 PHE A O 1
ATOM 1305 N N . LEU A 1 183 ? 0.171 -25.981 -0.997 1.00 22.51 206 LEU A N 1
ATOM 1306 C CA . LEU A 1 183 ? 0.214 -27.395 -1.362 1.00 22.09 206 LEU A CA 1
ATOM 1307 C C . LEU A 1 183 ? 1.326 -28.194 -0.702 1.00 21.20 206 LEU A C 1
ATOM 1308 O O . LEU A 1 183 ? 1.410 -29.396 -0.924 1.00 21.76 206 LEU A O 1
ATOM 1313 N N . TYR A 1 184 ? 2.174 -27.547 0.107 1.00 19.01 207 TYR A N 1
ATOM 1314 C CA . TYR A 1 184 ? 3.427 -28.172 0.539 1.00 17.13 207 TYR A CA 1
ATOM 1315 C C . TYR A 1 184 ? 3.516 -28.431 2.030 1.00 16.68 207 TYR A C 1
ATOM 1316 O O . TYR A 1 184 ? 4.597 -28.425 2.600 1.00 16.73 207 TYR A O 1
ATOM 1325 N N . GLN A 1 185 ? 2.381 -28.651 2.685 1.00 18.78 208 GLN A N 1
ATOM 1326 C CA . GLN A 1 185 ? 2.438 -28.874 4.113 1.00 20.40 208 GLN A CA 1
ATOM 1327 C C . GLN A 1 185 ? 3.302 -30.083 4.481 1.00 21.28 208 GLN A C 1
ATOM 1328 O O . GLN A 1 185 ? 4.183 -29.967 5.341 1.00 20.36 208 GLN A O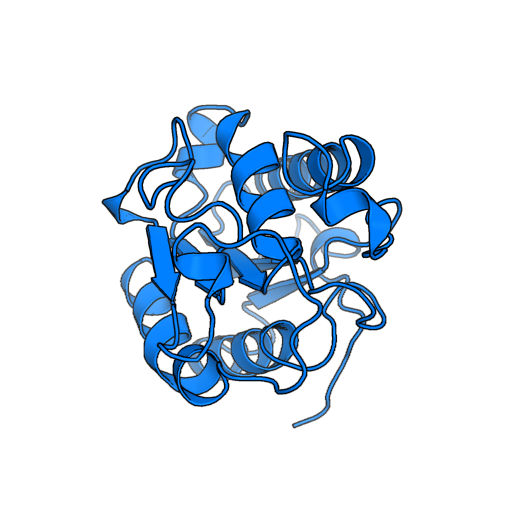 1
ATOM 1334 N N . THR A 1 186 ? 3.024 -31.218 3.832 1.00 22.34 209 THR A N 1
ATOM 1335 C CA . THR A 1 186 ? 3.774 -32.465 4.054 1.00 24.25 209 THR A CA 1
ATOM 1336 C C . THR A 1 186 ? 5.236 -32.365 3.637 1.00 22.96 209 THR A C 1
ATOM 1337 O O . THR A 1 186 ? 6.121 -32.785 4.393 1.00 22.85 209 THR A O 1
ATOM 1341 N N . ASP A 1 187 ? 5.480 -31.870 2.422 1.00 21.53 210 ASP A N 1
ATOM 1342 C CA . ASP A 1 187 ? 6.839 -31.631 1.949 1.00 20.55 210 ASP A CA 1
ATOM 1343 C C . ASP A 1 187 ? 7.639 -30.761 2.922 1.00 19.92 210 ASP A C 1
ATOM 1344 O O . ASP A 1 187 ? 8.779 -31.073 3.223 1.00 20.85 210 ASP A O 1
ATOM 1349 N N . ALA A 1 188 ? 7.022 -29.702 3.449 1.00 19.82 211 ALA A N 1
ATOM 1350 C CA . ALA A 1 188 ? 7.737 -28.804 4.332 1.00 19.76 211 ALA A CA 1
ATOM 1351 C C . ALA A 1 188 ? 7.987 -29.382 5.719 1.00 19.86 211 ALA A C 1
ATOM 1352 O O . ALA A 1 188 ? 8.990 -29.051 6.348 1.00 17.86 211 ALA A O 1
ATOM 1354 N N . ALA A 1 189 ? 7.047 -30.222 6.188 1.00 21.98 212 ALA A N 1
ATOM 1355 C CA . ALA A 1 189 ? 7.014 -30.710 7.577 1.00 22.02 212 ALA A CA 1
ATOM 1356 C C . ALA A 1 189 ? 7.877 -31.930 7.773 1.00 21.97 212 ALA A C 1
ATOM 1357 O O . ALA A 1 189 ? 8.398 -32.144 8.862 1.00 21.93 212 ALA A O 1
ATOM 1359 N N . VAL A 1 190 ? 7.972 -32.726 6.713 1.00 22.78 213 VAL A N 1
ATOM 1360 C CA . VAL A 1 190 ? 8.476 -34.093 6.738 1.00 24.34 213 VAL A CA 1
ATOM 1361 C C . VAL A 1 190 ? 9.631 -34.254 5.767 1.00 22.85 213 VAL A C 1
ATOM 1362 O O . VAL A 1 190 ? 10.747 -34.370 6.207 1.00 24.38 213 VAL A O 1
ATOM 1366 N N . ALA A 1 191 ? 9.364 -34.250 4.464 1.00 21.88 214 ALA A N 1
ATOM 1367 C CA . ALA A 1 191 ? 10.394 -34.571 3.488 1.00 21.80 214 ALA A CA 1
ATOM 1368 C C . ALA A 1 191 ? 11.554 -33.580 3.552 1.00 23.02 214 ALA A C 1
ATOM 1369 O O . ALA A 1 191 ? 12.696 -33.999 3.704 1.00 23.78 214 ALA A O 1
ATOM 1371 N N . ALA A 1 192 ? 11.269 -32.275 3.532 1.00 22.38 215 ALA A N 1
ATOM 1372 C CA . ALA A 1 192 ? 12.340 -31.268 3.431 1.00 22.82 215 ALA A CA 1
ATOM 1373 C C . ALA A 1 192 ? 13.315 -31.235 4.613 1.00 23.90 215 ALA A C 1
ATOM 1374 O O . ALA A 1 192 ? 14.527 -31.264 4.373 1.00 24.51 215 ALA A O 1
AT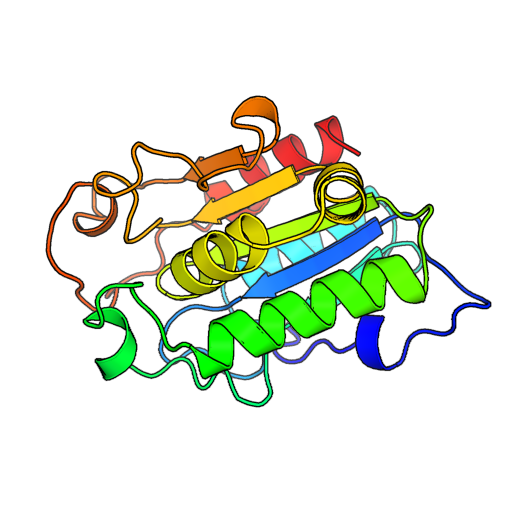OM 1376 N N . PRO A 1 193 ? 12.807 -31.155 5.877 1.00 23.57 216 PRO A N 1
ATOM 1377 C CA . PRO A 1 193 ? 13.709 -31.136 7.015 1.00 23.39 216 PRO A CA 1
ATOM 1378 C C . PRO A 1 193 ? 14.560 -32.399 7.155 1.00 23.20 216 PRO A C 1
ATOM 1379 O O . PRO A 1 193 ? 15.664 -32.317 7.691 1.00 21.44 216 PRO A O 1
ATOM 1383 N N . ARG A 1 194 ? 14.043 -33.539 6.695 1.00 23.61 217 ARG A N 1
ATOM 1384 C CA . ARG A 1 194 ? 14.848 -34.764 6.628 1.00 23.78 217 ARG A CA 1
ATOM 1385 C C . ARG A 1 194 ? 15.964 -34.684 5.562 1.00 22.98 217 ARG A C 1
ATOM 1386 O O . ARG A 1 194 ? 17.083 -35.121 5.810 1.00 23.27 217 ARG A O 1
ATOM 1394 N N . PHE A 1 195 ? 15.642 -34.152 4.385 1.00 23.36 218 PHE A N 1
ATOM 1395 C CA . PHE A 1 195 ? 16.621 -33.951 3.316 1.00 22.38 218 PHE A CA 1
ATOM 1396 C C . PHE A 1 195 ? 17.758 -33.020 3.807 1.00 22.45 218 PHE A C 1
ATOM 1397 O O . PHE A 1 195 ? 18.945 -33.260 3.569 1.00 23.11 218 PHE A O 1
ATOM 1405 N N . LEU A 1 196 ? 17.388 -31.977 4.532 1.00 20.42 219 LEU A N 1
ATOM 1406 C CA . LEU A 1 196 ? 18.371 -31.016 5.022 1.00 19.58 219 LEU A CA 1
ATOM 1407 C C . LEU A 1 196 ? 19.218 -31.643 6.138 1.00 21.73 219 LEU A C 1
ATOM 1408 O O . LEU A 1 196 ? 20.452 -31.538 6.139 1.00 21.47 219 LEU A O 1
ATOM 1413 N N . GLN A 1 197 ? 18.552 -32.317 7.082 1.00 21.75 220 GLN A N 1
ATOM 1414 C CA . GLN A 1 197 ? 19.230 -32.949 8.195 1.00 21.08 220 GLN A CA 1
ATOM 1415 C C . GLN A 1 197 ? 20.337 -33.924 7.744 1.00 22.11 220 GLN A C 1
ATOM 1416 O O . GLN A 1 197 ? 21.395 -33.995 8.361 1.00 22.72 220 GLN A O 1
ATOM 1422 N N . ALA A 1 198 ? 20.047 -34.689 6.699 1.00 22.07 221 ALA A N 1
ATOM 1423 C CA . ALA A 1 198 ? 20.951 -35.636 6.071 1.00 24.11 221 ALA A CA 1
ATOM 1424 C C . ALA A 1 198 ? 22.122 -34.981 5.327 1.00 25.35 221 ALA A C 1
ATOM 1425 O O . ALA A 1 198 ? 23.009 -35.675 4.830 1.00 25.59 221 ALA A O 1
ATOM 1427 N N . ARG A 1 199 ? 22.097 -33.659 5.218 1.00 25.85 222 ARG A N 1
ATOM 1428 C CA . ARG A 1 199 ? 23.149 -32.921 4.555 1.00 25.21 222 ARG A CA 1
ATOM 1429 C C . ARG A 1 199 ? 23.861 -32.026 5.515 1.00 23.89 222 ARG A C 1
ATOM 1430 O O . ARG A 1 199 ? 24.799 -31.343 5.151 1.00 25.26 222 ARG A O 1
ATOM 1438 N N . ILE A 1 200 ? 23.423 -32.051 6.758 1.00 24.83 223 ILE A N 1
ATOM 1439 C CA . ILE A 1 200 ? 24.064 -31.318 7.841 1.00 24.37 223 ILE A CA 1
ATOM 1440 C C . ILE A 1 200 ? 24.980 -32.299 8.608 1.00 26.60 223 ILE A C 1
ATOM 1441 O O . ILE A 1 200 ? 24.570 -33.418 8.972 1.00 28.50 223 ILE A O 1
ATOM 1446 N N . GLY A 1 201 ? 26.214 -31.871 8.866 1.00 27.15 224 GLY A N 1
#